Protein AF-A0A0A2XTA4-F1 (afdb_monomer)

Secondary structure (DSSP, 8-state):
-PPPP--HHHHHTTSPPB----HHHHHHHSSEETTEE-TTT-TTSHHHHHHHHHHHHHTT----TTS--HHHHHHTTS-GGGGHHHHHH--HHHHHHHHHHHHHHHHHHHHHHHHTT-SEEEEEEE------SS----TTS---HHHHHHHHHHHHHHTT--EEEEE--SEEEEESSTTTT--SSS-EEEEEEEEGGGEEEEGGGBPPBTTBS-SS-TTEEEEE---TTSEEEEEGGGEEE-GGG---TT---HHHHHHHSSSB---------S---SS-----HHHHHHHHHHTTS--

Organism: NCBI:txid155517

Sequence (299 aa):
MTFKTTDQKEQFQNYPKFYITNNILFDCIGMGNPKFDGFNGNKESFGYALLTYFTSYALNIRRNPFCLDRVYSTYCHRELSEYREILEKLNSKEVDEIINEVIQLYEHTQKALENAELEYVYLRRQIRYQERKGINFNLTNKDSYAETLVMLRKACDELNIKEIQIEMDMLNSFTDEAGFYQDTNKPLCLELKIPAKDVFYCSQLIGERKEKSYPVESGEWVILNHAPNGIMTIPVASIKYNETDWNFDNMIDPKKFIEGYSPIVIRQPYRWPENHPTYGIKLPWKRRLGLYLLDREYE

Structure (mmCIF, N/CA/C/O backbone):
data_AF-A0A0A2XTA4-F1
#
_entry.id   AF-A0A0A2XTA4-F1
#
loop_
_atom_site.group_PDB
_atom_site.id
_atom_site.type_symbol
_atom_site.label_atom_id
_atom_site.label_alt_id
_atom_site.label_comp_id
_atom_site.label_asym_id
_atom_site.label_entity_id
_atom_site.label_seq_id
_atom_site.pdbx_PDB_ins_code
_atom_site.Cartn_x
_atom_site.Cartn_y
_atom_site.Cartn_z
_atom_site.occupancy
_atom_site.B_iso_or_equiv
_atom_site.auth_seq_id
_atom_site.auth_comp_id
_atom_site.auth_asym_id
_atom_site.auth_atom_id
_atom_site.pdbx_PDB_model_num
ATOM 1 N N . MET A 1 1 ? 1.975 10.363 -23.289 1.00 48.00 1 MET A N 1
ATOM 2 C CA . MET A 1 1 ? 1.061 10.881 -22.248 1.00 48.00 1 MET A CA 1
ATOM 3 C C . MET A 1 1 ? 1.827 10.947 -20.942 1.00 48.00 1 MET A C 1
ATOM 5 O O . MET A 1 1 ? 2.528 9.993 -20.631 1.00 48.00 1 MET A O 1
ATOM 9 N N . THR A 1 2 ? 1.735 12.064 -20.226 1.00 76.12 2 THR A N 1
ATOM 10 C CA . THR A 1 2 ? 2.326 12.233 -18.891 1.00 76.12 2 THR A CA 1
ATOM 11 C C . THR A 1 2 ? 1.490 11.455 -17.875 1.00 76.12 2 THR A C 1
ATOM 13 O O . THR A 1 2 ? 0.264 11.551 -17.909 1.00 76.12 2 THR A O 1
ATOM 16 N N . PHE A 1 3 ? 2.123 10.668 -17.003 1.00 86.31 3 PHE A N 1
ATOM 17 C CA . PHE A 1 3 ? 1.428 9.960 -15.924 1.00 86.31 3 PHE A CA 1
ATOM 18 C C . PHE A 1 3 ? 0.828 10.984 -14.949 1.00 86.31 3 PHE A C 1
ATOM 20 O O . PHE A 1 3 ? 1.565 11.778 -14.356 1.00 86.31 3 PHE A O 1
ATOM 27 N N . LYS A 1 4 ? -0.504 10.994 -14.821 1.00 91.56 4 LYS A N 1
ATOM 28 C CA . LYS A 1 4 ? -1.244 11.853 -13.887 1.00 91.56 4 LYS A CA 1
ATOM 29 C C . LYS A 1 4 ? -1.658 11.007 -12.687 1.00 91.56 4 LYS A C 1
ATOM 31 O O . LYS A 1 4 ? -2.308 9.983 -12.872 1.00 91.56 4 LYS A O 1
ATOM 36 N N . THR A 1 5 ? -1.256 11.423 -11.491 1.00 94.00 5 THR A N 1
ATOM 37 C CA . THR A 1 5 ? -1.641 10.759 -10.244 1.00 94.00 5 THR A CA 1
ATOM 38 C C . THR A 1 5 ? -3.099 11.043 -9.885 1.00 94.00 5 THR A C 1
ATOM 40 O O . THR A 1 5 ? -3.681 12.032 -10.336 1.00 94.00 5 THR A O 1
ATOM 43 N N . THR A 1 6 ? -3.694 10.165 -9.081 1.00 95.94 6 THR A N 1
ATOM 44 C CA . THR A 1 6 ? -5.007 10.397 -8.467 1.00 95.94 6 THR A CA 1
ATOM 45 C C . THR A 1 6 ? -4.829 11.292 -7.242 1.00 95.94 6 THR A C 1
ATOM 47 O O . THR A 1 6 ? -4.441 10.801 -6.187 1.00 95.94 6 THR A O 1
ATOM 50 N N . ASP A 1 7 ? -5.092 12.592 -7.391 1.00 95.00 7 ASP A N 1
ATOM 51 C CA . ASP A 1 7 ? -4.935 13.587 -6.320 1.00 95.00 7 ASP A CA 1
ATOM 52 C C . ASP A 1 7 ? -5.992 13.392 -5.222 1.00 95.00 7 ASP A C 1
ATOM 54 O O . ASP A 1 7 ? -7.175 13.670 -5.416 1.00 95.00 7 ASP A O 1
ATOM 58 N N . GLN A 1 8 ? -5.582 12.921 -4.047 1.00 94.88 8 GLN A N 1
ATOM 59 C CA . GLN A 1 8 ? -6.507 12.623 -2.957 1.00 94.88 8 GLN A CA 1
ATOM 60 C C . GLN A 1 8 ? -7.202 13.868 -2.399 1.00 94.88 8 GLN A C 1
ATOM 62 O O . GLN A 1 8 ? -8.327 13.760 -1.913 1.00 94.88 8 GLN A O 1
ATOM 67 N N . LYS A 1 9 ? -6.572 15.049 -2.464 1.00 93.62 9 LYS A N 1
ATOM 68 C CA . LYS A 1 9 ? -7.178 16.302 -1.994 1.00 93.62 9 LYS A CA 1
ATOM 69 C C . LYS A 1 9 ? -8.288 16.716 -2.951 1.00 93.62 9 LYS A C 1
ATOM 71 O O . LYS A 1 9 ? -9.388 17.014 -2.496 1.00 93.62 9 LYS A O 1
ATOM 76 N N . GLU A 1 10 ? -8.034 16.656 -4.258 1.00 95.00 10 GLU A N 1
ATOM 77 C CA . GLU A 1 10 ? -9.049 16.912 -5.286 1.00 95.00 10 GLU A CA 1
ATOM 78 C C . GLU A 1 10 ? -10.249 15.966 -5.124 1.00 95.00 10 GLU A C 1
ATOM 80 O O . GLU A 1 10 ? -11.392 16.424 -5.109 1.00 95.00 10 GLU A O 1
ATOM 85 N N . GLN A 1 11 ? -9.990 14.667 -4.935 1.00 95.69 11 GLN A N 1
ATOM 86 C CA . GLN A 1 11 ? -11.044 13.652 -4.856 1.00 95.69 11 GLN A CA 1
ATOM 87 C C . GLN A 1 11 ? -11.828 13.682 -3.533 1.00 95.69 11 GLN A C 1
ATOM 89 O O . GLN A 1 11 ? -13.042 13.488 -3.536 1.00 95.69 11 GLN A O 1
ATOM 94 N N . PHE A 1 12 ? -11.166 13.919 -2.392 1.00 96.69 12 PHE A N 1
ATOM 95 C CA . PHE A 1 12 ? -11.752 13.637 -1.073 1.00 96.69 12 PHE A CA 1
ATOM 96 C C . PHE A 1 12 ? -11.736 14.806 -0.081 1.00 96.69 12 PHE A C 1
ATOM 98 O O . PHE A 1 12 ? -12.075 14.604 1.084 1.00 96.69 12 PHE A O 1
ATOM 105 N N . GLN A 1 13 ? -11.396 16.036 -0.490 1.00 92.50 13 GLN A N 1
ATOM 106 C CA . GLN A 1 13 ? -11.384 17.199 0.421 1.00 92.50 13 GLN A CA 1
ATOM 107 C C . GLN A 1 13 ? -12.681 17.385 1.228 1.00 92.50 13 GLN A C 1
ATOM 109 O O . GLN A 1 13 ? -12.624 17.786 2.388 1.00 92.50 13 GLN A O 1
ATOM 114 N N . ASN A 1 14 ? -13.832 17.064 0.628 1.00 92.88 14 ASN A N 1
ATOM 115 C CA . ASN A 1 14 ? -15.158 17.232 1.231 1.00 92.88 14 ASN A CA 1
ATOM 116 C C . ASN A 1 14 ? -15.785 15.904 1.679 1.00 92.88 14 ASN A C 1
ATOM 118 O O . ASN A 1 14 ? -16.930 15.894 2.131 1.00 92.88 14 ASN A O 1
ATOM 122 N N . TYR A 1 15 ? -15.074 14.784 1.528 1.00 96.88 15 TYR A N 1
ATOM 123 C CA . TYR A 1 15 ? -15.589 13.490 1.948 1.00 96.88 15 TYR A CA 1
ATOM 124 C C . TYR A 1 15 ? -15.485 13.359 3.478 1.00 96.88 15 TYR A C 1
ATOM 126 O O . TYR A 1 15 ? -14.481 13.791 4.056 1.00 96.88 15 TYR A O 1
ATOM 134 N N . PRO A 1 16 ? -16.496 12.794 4.168 1.00 96.69 16 PRO A N 1
ATOM 135 C CA . PRO A 1 16 ? -16.419 12.570 5.607 1.00 96.69 16 PRO A CA 1
ATOM 136 C C . PRO A 1 16 ? -15.184 11.746 5.964 1.00 96.69 16 PRO A C 1
ATOM 138 O O . PRO A 1 16 ? -14.906 10.752 5.308 1.00 96.69 16 PRO A O 1
ATOM 141 N N . LYS A 1 17 ? -14.462 12.131 7.016 1.00 96.06 17 LYS A N 1
ATOM 142 C CA . LYS A 1 17 ? -13.283 11.386 7.468 1.00 96.06 17 LYS A CA 1
ATOM 143 C C . LYS A 1 17 ? -13.672 10.219 8.374 1.00 96.06 17 LYS A C 1
ATOM 145 O O . LYS A 1 17 ? -14.604 10.331 9.173 1.00 96.06 17 LYS A O 1
ATOM 150 N N . PHE A 1 18 ? -12.908 9.136 8.312 1.00 96.44 18 PHE A N 1
ATOM 151 C CA . PHE A 1 18 ? -12.964 8.043 9.272 1.00 96.44 18 PHE A CA 1
ATOM 152 C C . PHE A 1 18 ? -12.131 8.375 10.510 1.00 96.44 18 PHE A C 1
ATOM 154 O O . PHE A 1 18 ? -10.930 8.634 10.418 1.00 96.44 18 PHE A O 1
ATOM 161 N N . TYR A 1 19 ? -12.753 8.345 11.684 1.00 94.62 19 TYR A N 1
ATOM 162 C CA . TYR A 1 19 ? -12.072 8.579 12.953 1.00 94.62 19 TYR A CA 1
ATOM 163 C C . TYR A 1 19 ? -11.850 7.245 13.643 1.00 94.62 19 TYR A C 1
ATOM 165 O O . TYR A 1 19 ? -12.771 6.698 14.239 1.00 94.62 19 TYR A O 1
ATOM 173 N N . ILE A 1 20 ? -10.618 6.744 13.585 1.00 94.06 20 ILE A N 1
ATOM 174 C CA . ILE A 1 20 ? -10.216 5.570 14.360 1.00 94.06 20 ILE A CA 1
ATOM 175 C C . ILE A 1 20 ? -10.438 5.908 15.835 1.00 94.06 20 ILE A C 1
ATOM 177 O O . ILE A 1 20 ? -10.001 6.965 16.298 1.00 94.06 20 ILE A O 1
ATOM 181 N N . THR A 1 21 ? -11.038 5.006 16.598 1.00 93.94 21 THR A N 1
ATOM 182 C CA . THR A 1 21 ? -11.415 5.151 18.011 1.00 93.94 21 THR A CA 1
ATOM 183 C C . THR A 1 21 ? -10.610 4.228 18.924 1.00 93.94 21 THR A C 1
ATOM 185 O O . THR A 1 21 ? -10.254 4.644 20.029 1.00 93.94 21 THR A O 1
ATOM 188 N N . ASN A 1 22 ? -10.187 3.051 18.448 1.00 94.12 22 ASN A N 1
ATOM 189 C CA . ASN A 1 22 ? -9.310 2.172 19.212 1.00 94.12 22 ASN A CA 1
ATOM 190 C C . ASN A 1 22 ? -7.886 2.748 19.308 1.00 94.12 22 ASN A C 1
ATOM 192 O O . ASN A 1 22 ? -7.292 3.185 18.319 1.00 94.12 22 ASN A O 1
ATOM 196 N N . ASN A 1 23 ? -7.323 2.796 20.516 1.00 91.94 23 ASN A N 1
ATOM 197 C CA . ASN A 1 23 ? -6.007 3.400 20.747 1.00 91.94 23 ASN A CA 1
ATOM 198 C C . ASN A 1 23 ? -4.860 2.567 20.169 1.00 91.94 23 ASN A C 1
ATOM 200 O O . ASN A 1 23 ? -3.928 3.134 19.605 1.00 91.94 23 ASN A O 1
ATOM 204 N N . ILE A 1 24 ? -4.942 1.239 20.274 1.00 93.31 24 ILE A N 1
ATOM 205 C CA . ILE A 1 24 ? -3.909 0.340 19.755 1.00 93.31 24 ILE A CA 1
ATOM 206 C C . ILE A 1 24 ? -3.880 0.430 18.231 1.00 93.31 24 ILE A C 1
ATOM 208 O O . ILE A 1 24 ? -2.804 0.603 17.663 1.00 93.31 24 ILE A O 1
ATOM 212 N N . LEU A 1 25 ? -5.042 0.386 17.569 1.00 94.81 25 LEU A N 1
ATOM 213 C CA . LEU A 1 25 ? -5.114 0.505 16.111 1.00 94.81 25 LEU A CA 1
ATOM 214 C C . LEU A 1 25 ? -4.563 1.846 15.612 1.00 94.81 25 LEU A C 1
ATOM 216 O O . LEU A 1 25 ? -3.782 1.873 14.663 1.00 94.81 25 LEU A O 1
ATOM 220 N N . PHE A 1 26 ? -4.925 2.950 16.271 1.00 92.81 26 PHE A N 1
ATOM 221 C CA . PHE A 1 26 ? -4.418 4.277 15.917 1.00 92.81 26 PHE A CA 1
ATOM 222 C C . PHE A 1 26 ? -2.890 4.343 15.992 1.00 92.81 26 PHE A C 1
ATOM 224 O O . PHE A 1 26 ? -2.246 4.859 15.079 1.00 92.81 26 PHE A O 1
ATOM 231 N N . ASP A 1 27 ? -2.305 3.782 17.051 1.00 91.06 27 ASP A N 1
ATOM 232 C CA . ASP A 1 27 ? -0.854 3.726 17.209 1.00 91.06 27 ASP A CA 1
ATOM 233 C C . ASP A 1 27 ? -0.202 2.777 16.189 1.00 91.06 27 ASP A C 1
ATOM 235 O O . ASP A 1 27 ? 0.886 3.062 15.702 1.00 91.06 27 ASP A O 1
ATOM 239 N N . CYS A 1 28 ? -0.863 1.682 15.806 1.00 93.12 28 CYS A N 1
ATOM 240 C CA . CYS A 1 28 ? -0.366 0.777 14.767 1.00 93.12 28 CYS A CA 1
ATOM 241 C C . CYS A 1 28 ? -0.324 1.436 13.379 1.00 93.12 28 CYS A C 1
ATOM 243 O O . CYS A 1 28 ? 0.605 1.171 12.618 1.00 93.12 28 CYS A O 1
ATOM 245 N N . ILE A 1 29 ? -1.305 2.283 13.052 1.00 92.12 29 ILE A N 1
ATOM 246 C CA . ILE A 1 29 ? -1.378 3.010 11.776 1.00 92.12 29 ILE A CA 1
ATOM 247 C C . ILE A 1 29 ? -0.375 4.166 11.738 1.00 92.12 29 ILE A C 1
ATOM 249 O O . ILE A 1 29 ? 0.368 4.294 10.769 1.00 92.12 29 ILE A O 1
ATOM 253 N N . GLY A 1 30 ? -0.331 4.989 12.786 1.00 86.75 30 GLY A N 1
ATOM 254 C CA . GLY A 1 30 ? 0.469 6.210 12.766 1.00 86.75 30 GLY A CA 1
ATOM 255 C C . GLY A 1 30 ? 1.933 6.046 13.128 1.00 86.75 30 GLY A C 1
ATOM 256 O O . GLY A 1 30 ? 2.552 5.005 12.919 1.00 86.75 30 GLY A O 1
ATOM 257 N N . MET A 1 31 ? 2.518 7.118 13.665 1.00 81.88 31 MET A N 1
ATOM 258 C CA . MET A 1 31 ? 3.911 7.106 14.127 1.00 81.88 31 MET A CA 1
ATOM 259 C C . MET A 1 31 ? 4.131 6.131 15.289 1.00 81.88 31 MET A C 1
ATOM 261 O O . MET A 1 31 ? 5.260 5.717 15.533 1.00 81.88 31 MET A O 1
ATOM 265 N N . GLY A 1 32 ? 3.061 5.741 15.984 1.00 78.88 32 GLY A N 1
ATOM 266 C CA . GLY A 1 32 ? 3.112 4.919 17.183 1.00 78.88 32 GLY A CA 1
ATOM 267 C C . GLY A 1 32 ? 2.882 5.711 18.462 1.00 78.88 32 GLY A C 1
ATOM 268 O O . GLY A 1 32 ? 2.274 6.791 18.498 1.00 78.88 32 GLY A O 1
ATOM 269 N N . ASN A 1 33 ? 3.378 5.143 19.548 1.00 78.56 33 ASN A N 1
ATOM 270 C CA . ASN A 1 33 ? 3.446 5.774 20.855 1.00 78.56 33 ASN A CA 1
ATOM 271 C C . ASN A 1 33 ? 4.863 5.589 21.427 1.00 78.56 33 ASN A C 1
ATOM 273 O O . ASN A 1 33 ? 5.666 4.860 20.854 1.00 78.56 33 ASN A O 1
ATOM 277 N N . PRO A 1 34 ? 5.206 6.207 22.568 1.00 77.75 34 PRO A N 1
ATOM 278 C CA . PRO A 1 34 ? 6.557 6.097 23.124 1.00 77.75 34 PRO A CA 1
ATOM 279 C C . PRO A 1 34 ? 7.045 4.666 23.423 1.00 77.75 34 PRO A C 1
ATOM 281 O O . PRO A 1 34 ? 8.232 4.485 23.669 1.00 77.75 34 PRO A O 1
ATOM 284 N N . LYS A 1 35 ? 6.152 3.665 23.453 1.00 74.06 35 LYS A N 1
ATOM 285 C CA . LYS A 1 35 ? 6.479 2.254 23.712 1.00 74.06 35 LYS A CA 1
ATOM 286 C C . LYS A 1 35 ? 6.690 1.442 22.433 1.00 74.06 35 LYS A C 1
ATOM 288 O O . LYS A 1 35 ? 7.327 0.397 22.503 1.00 74.06 35 LYS A O 1
ATOM 293 N N . PHE A 1 36 ? 6.154 1.873 21.289 1.00 77.69 36 PHE A N 1
ATOM 294 C CA . PHE A 1 36 ? 6.391 1.218 20.002 1.00 77.69 36 PHE A CA 1
ATOM 295 C C . PHE A 1 36 ? 6.082 2.128 18.809 1.00 77.69 36 PHE A C 1
ATOM 297 O O . PHE A 1 36 ? 5.135 2.914 18.844 1.00 77.69 36 PHE A O 1
ATOM 304 N N . ASP A 1 37 ? 6.829 1.944 17.720 1.00 83.81 37 ASP A N 1
ATOM 305 C CA . ASP A 1 37 ? 6.563 2.616 16.446 1.00 83.81 37 ASP A CA 1
ATOM 306 C C . ASP A 1 37 ? 5.392 1.954 15.704 1.00 83.81 37 ASP A C 1
ATOM 308 O O . ASP A 1 37 ? 5.252 0.728 15.712 1.00 83.81 37 ASP A O 1
ATOM 312 N N . GLY A 1 38 ? 4.581 2.750 15.014 1.00 85.38 38 GLY A N 1
ATOM 313 C CA . GLY A 1 38 ? 3.564 2.256 14.083 1.00 85.38 38 GLY A CA 1
ATOM 314 C C . GLY A 1 38 ? 4.099 2.071 12.661 1.00 85.38 38 GLY A C 1
ATOM 315 O O . GLY A 1 38 ? 5.311 2.125 12.419 1.00 85.38 38 GLY A O 1
ATOM 316 N N . PHE A 1 39 ? 3.193 1.842 11.710 1.00 87.38 39 PHE A N 1
ATOM 317 C CA . PHE A 1 39 ? 3.503 1.647 10.291 1.00 87.38 39 PHE A CA 1
ATOM 318 C C . PHE A 1 39 ? 4.221 2.855 9.674 1.00 87.38 39 PHE A C 1
ATOM 320 O O . PHE A 1 39 ? 5.199 2.668 8.944 1.00 87.38 39 PHE A O 1
ATOM 327 N N . ASN A 1 40 ? 3.797 4.073 10.023 1.00 80.25 40 ASN A N 1
ATOM 328 C CA . ASN A 1 40 ? 4.399 5.307 9.512 1.00 80.25 40 ASN A CA 1
ATOM 329 C C . ASN A 1 40 ? 5.745 5.638 10.168 1.00 80.25 40 ASN A C 1
ATOM 331 O O . ASN A 1 40 ? 6.558 6.343 9.578 1.00 80.25 40 ASN A O 1
ATOM 335 N N . GLY A 1 41 ? 6.007 5.116 11.370 1.00 74.38 41 GLY A N 1
ATOM 336 C CA . GLY A 1 41 ? 7.281 5.319 12.060 1.00 74.38 41 GLY A CA 1
ATOM 337 C C . GLY A 1 41 ? 8.383 4.392 11.546 1.00 74.38 41 GLY A C 1
ATOM 338 O O . GLY A 1 41 ? 9.467 4.840 11.170 1.00 74.38 41 GLY A O 1
ATOM 339 N N . ASN A 1 42 ? 8.121 3.081 11.532 1.00 74.62 42 ASN A N 1
ATOM 340 C CA . ASN A 1 42 ? 9.124 2.077 11.186 1.00 74.62 42 ASN A CA 1
ATOM 341 C C . ASN A 1 42 ? 8.475 0.793 10.641 1.00 74.62 42 ASN A C 1
ATOM 343 O O . ASN A 1 42 ? 7.702 0.131 11.326 1.00 74.62 42 ASN A O 1
ATOM 347 N N . LYS A 1 43 ? 8.857 0.370 9.430 1.00 73.19 43 LYS A N 1
ATOM 348 C CA . LYS A 1 43 ? 8.332 -0.847 8.771 1.00 73.19 43 LYS A CA 1
ATOM 349 C C . LYS A 1 43 ? 8.901 -2.167 9.307 1.00 73.19 43 LYS A C 1
ATOM 351 O O . LYS A 1 43 ? 8.675 -3.223 8.721 1.00 73.19 43 LYS A O 1
ATOM 356 N N . GLU A 1 44 ? 9.640 -2.118 10.406 1.00 76.25 44 GLU A N 1
ATOM 357 C CA . GLU A 1 44 ? 10.130 -3.277 11.161 1.00 76.25 44 GLU A CA 1
ATOM 358 C C . GLU A 1 44 ? 9.661 -3.226 12.626 1.00 76.25 44 GLU A C 1
ATOM 360 O O . GLU A 1 44 ? 10.279 -3.816 13.517 1.00 76.25 44 GLU A O 1
ATOM 365 N N . SER A 1 45 ? 8.590 -2.474 12.889 1.00 81.50 45 SER A N 1
ATOM 366 C CA . SER A 1 45 ? 8.054 -2.235 14.224 1.00 81.50 45 SER A CA 1
ATOM 367 C C . SER A 1 45 ? 7.034 -3.275 14.678 1.00 81.50 45 SER A C 1
ATOM 369 O O . SER A 1 45 ? 6.402 -3.973 13.880 1.00 81.50 45 SER A O 1
ATOM 371 N N . PHE A 1 46 ? 6.825 -3.322 15.996 1.00 85.44 46 PHE A N 1
ATOM 372 C CA . PHE A 1 46 ? 5.746 -4.100 16.597 1.00 85.44 46 PHE A CA 1
ATOM 373 C C . PHE A 1 46 ? 4.364 -3.630 16.133 1.00 85.44 46 PHE A C 1
ATOM 375 O O . PHE A 1 46 ? 3.506 -4.457 15.830 1.00 85.44 46 PHE A O 1
ATOM 382 N N . GLY A 1 47 ? 4.157 -2.312 16.023 1.00 90.38 47 GLY A N 1
ATOM 383 C CA . GLY A 1 47 ? 2.888 -1.745 15.572 1.00 90.38 47 GLY A CA 1
ATOM 384 C C . GLY A 1 47 ? 2.545 -2.174 14.153 1.00 90.38 47 GLY A C 1
ATOM 385 O O . GLY A 1 47 ? 1.403 -2.527 13.873 1.00 90.38 47 GLY A O 1
ATOM 386 N N . TYR A 1 48 ? 3.543 -2.256 13.272 1.00 90.19 48 TYR A N 1
ATOM 387 C CA . TYR A 1 48 ? 3.331 -2.777 11.928 1.00 90.19 48 TYR A CA 1
ATOM 388 C C . TYR A 1 48 ? 3.022 -4.286 11.912 1.00 90.19 48 TYR A C 1
ATOM 390 O O . TYR A 1 48 ? 2.137 -4.728 11.173 1.00 90.19 48 TYR A O 1
ATOM 398 N N . ALA A 1 49 ? 3.688 -5.088 12.750 1.00 89.44 49 ALA A N 1
ATOM 399 C CA . ALA A 1 49 ? 3.385 -6.519 12.890 1.00 89.44 49 ALA A CA 1
ATOM 400 C C . ALA A 1 49 ? 1.948 -6.769 13.390 1.00 89.44 49 ALA A C 1
ATOM 402 O O . ALA A 1 49 ? 1.279 -7.704 12.942 1.00 89.44 49 ALA A O 1
ATOM 403 N N . LEU A 1 50 ? 1.459 -5.918 14.297 1.00 93.00 50 LEU A N 1
ATOM 404 C CA . LEU A 1 50 ? 0.071 -5.936 14.751 1.00 93.00 50 LEU A CA 1
ATOM 405 C C . LEU A 1 50 ? -0.893 -5.468 13.656 1.00 93.00 50 LEU A C 1
ATOM 407 O O . LEU A 1 50 ? -1.899 -6.131 13.420 1.00 93.00 50 LEU A O 1
ATOM 411 N N . LEU A 1 51 ? -0.582 -4.384 12.939 1.00 95.25 51 LEU A N 1
ATOM 412 C CA . LEU A 1 51 ? -1.434 -3.888 11.854 1.00 95.25 51 LEU A CA 1
ATOM 413 C C . LEU A 1 51 ? -1.627 -4.940 10.756 1.00 95.25 51 LEU A C 1
ATOM 415 O O . LEU A 1 51 ? -2.750 -5.177 10.314 1.00 95.25 51 LEU A O 1
ATOM 419 N N . THR A 1 52 ? -0.543 -5.597 10.341 1.00 93.62 52 THR A N 1
ATOM 420 C CA . THR A 1 52 ? -0.584 -6.703 9.369 1.00 93.62 52 THR A CA 1
ATOM 421 C C . THR A 1 52 ? -1.391 -7.888 9.891 1.00 93.62 52 THR A C 1
ATOM 423 O O . THR A 1 52 ? -2.188 -8.450 9.142 1.00 93.62 52 THR A O 1
ATOM 426 N N . TYR A 1 53 ? -1.269 -8.221 11.181 1.00 94.12 53 TYR A N 1
ATOM 427 C CA . TYR A 1 53 ? -2.093 -9.247 11.821 1.00 94.12 53 TYR A CA 1
ATOM 428 C C . TYR A 1 53 ? -3.584 -8.880 11.771 1.00 94.12 53 TYR A C 1
ATOM 430 O O . TYR A 1 53 ? -4.378 -9.644 11.228 1.00 94.12 53 TYR A O 1
ATOM 438 N N . PHE A 1 54 ? -3.978 -7.700 12.257 1.00 97.25 54 PHE A N 1
ATOM 439 C CA . PHE A 1 54 ? -5.386 -7.291 12.271 1.00 97.25 54 PHE A CA 1
ATOM 440 C C . PHE A 1 54 ? -5.970 -7.195 10.860 1.00 97.25 54 PHE A C 1
ATOM 442 O O . PHE A 1 54 ? -7.077 -7.671 10.624 1.00 97.25 54 PHE A O 1
ATOM 449 N N . THR A 1 55 ? -5.204 -6.663 9.903 1.00 97.31 55 THR A N 1
ATOM 450 C CA . THR A 1 55 ? -5.636 -6.544 8.501 1.00 97.31 55 THR A CA 1
ATOM 451 C C . THR A 1 55 ? -5.806 -7.909 7.835 1.00 97.31 55 THR A C 1
ATOM 453 O O . THR A 1 55 ? -6.794 -8.134 7.138 1.00 97.31 55 THR A O 1
ATOM 456 N N . SER A 1 56 ? -4.890 -8.848 8.094 1.00 95.38 56 SER A N 1
ATOM 457 C CA . SER A 1 56 ? -4.982 -10.238 7.627 1.00 95.38 56 SER A CA 1
ATOM 458 C C . SER A 1 56 ? -6.289 -10.900 8.064 1.00 95.38 56 SER A C 1
ATOM 460 O O . SER A 1 56 ? -6.974 -11.517 7.245 1.00 95.38 56 SER A O 1
ATOM 462 N N . TYR A 1 57 ? -6.670 -10.726 9.334 1.00 96.12 57 TYR A N 1
ATOM 463 C CA . TYR A 1 57 ? -7.923 -11.262 9.865 1.00 96.12 57 TYR A CA 1
ATOM 464 C C . TYR A 1 57 ? -9.149 -10.534 9.311 1.00 96.12 57 TYR A C 1
ATOM 466 O O . TYR A 1 57 ? -10.067 -11.190 8.823 1.00 96.12 57 TYR A O 1
ATOM 474 N N . ALA A 1 58 ? -9.147 -9.201 9.341 1.00 97.94 58 ALA A N 1
ATOM 475 C CA . ALA A 1 58 ? -10.263 -8.368 8.899 1.00 97.94 58 ALA A CA 1
ATOM 476 C C . ALA A 1 58 ? -10.626 -8.588 7.426 1.00 97.94 58 ALA A C 1
ATOM 478 O O . ALA A 1 58 ? -11.799 -8.704 7.082 1.00 97.94 58 ALA A O 1
ATOM 479 N N . LEU A 1 59 ? -9.618 -8.666 6.555 1.00 96.62 59 LEU A N 1
ATOM 480 C CA . LEU A 1 59 ? -9.800 -8.726 5.102 1.00 96.62 59 LEU A CA 1
ATOM 481 C C . LEU A 1 59 ? -9.548 -10.128 4.527 1.00 96.62 59 LEU A C 1
ATOM 483 O O . LEU A 1 59 ? -9.527 -10.312 3.311 1.00 96.62 59 LEU A O 1
ATOM 487 N N . ASN A 1 60 ? -9.343 -11.123 5.398 1.00 95.25 60 ASN A N 1
ATOM 488 C CA . ASN A 1 60 ? -9.046 -12.515 5.052 1.00 95.25 60 ASN A CA 1
ATOM 489 C C . ASN A 1 60 ? -7.868 -12.668 4.061 1.00 95.25 60 ASN A C 1
ATOM 491 O O . ASN A 1 60 ? -7.897 -13.503 3.152 1.00 95.25 60 ASN A O 1
ATOM 495 N N . ILE A 1 61 ? -6.812 -11.869 4.239 1.00 92.69 61 ILE A N 1
ATOM 496 C CA . ILE A 1 61 ? -5.599 -11.916 3.410 1.00 92.69 61 ILE A CA 1
ATOM 497 C C . ILE A 1 61 ? -4.589 -12.852 4.063 1.00 92.69 61 ILE A C 1
ATOM 499 O O . ILE A 1 61 ? -3.892 -12.483 5.003 1.00 92.69 61 ILE A O 1
ATOM 503 N N . ARG A 1 62 ? -4.473 -14.078 3.550 1.00 86.88 62 ARG A N 1
ATOM 504 C CA . ARG A 1 62 ? -3.605 -15.101 4.147 1.00 86.88 62 ARG A CA 1
ATOM 505 C C . ARG A 1 62 ? -2.326 -15.289 3.344 1.00 86.88 62 ARG A C 1
ATOM 507 O O . ARG A 1 62 ? -2.358 -15.760 2.208 1.00 86.88 62 ARG A O 1
ATOM 514 N N . ARG A 1 63 ? -1.190 -14.979 3.969 1.00 82.19 63 ARG A N 1
ATOM 515 C CA . ARG A 1 63 ? 0.124 -15.381 3.463 1.00 82.19 63 ARG A CA 1
ATOM 516 C C . ARG A 1 63 ? 0.328 -16.881 3.630 1.00 82.19 63 ARG A C 1
ATOM 518 O O . ARG A 1 63 ? -0.125 -17.483 4.605 1.00 82.19 63 ARG A O 1
ATOM 525 N N . ASN A 1 64 ? 1.054 -17.477 2.693 1.00 76.94 64 ASN A N 1
ATOM 526 C CA . ASN A 1 64 ? 1.616 -18.802 2.886 1.00 76.94 64 ASN A CA 1
ATOM 527 C C . ASN A 1 64 ? 2.580 -18.749 4.092 1.00 76.94 64 ASN A C 1
ATOM 529 O O . ASN A 1 64 ? 3.334 -17.779 4.198 1.00 76.94 64 ASN A O 1
ATOM 533 N N . PRO A 1 65 ? 2.606 -19.760 4.980 1.00 73.81 65 PRO A N 1
ATOM 534 C CA . PRO A 1 65 ? 3.547 -19.806 6.103 1.00 73.81 65 PRO A CA 1
ATOM 535 C C . PRO A 1 65 ? 5.023 -19.591 5.727 1.00 73.81 65 PRO A C 1
ATOM 537 O O . PRO A 1 65 ? 5.806 -19.147 6.560 1.00 73.81 65 PRO A O 1
ATOM 540 N N . PHE A 1 66 ? 5.404 -19.880 4.478 1.00 72.12 66 PHE A N 1
ATOM 541 C CA . PHE A 1 66 ? 6.766 -19.691 3.960 1.00 72.12 66 PHE A CA 1
ATOM 542 C C . PHE A 1 66 ? 6.986 -18.358 3.224 1.00 72.12 66 PHE A C 1
ATOM 544 O O . PHE A 1 66 ? 8.082 -18.099 2.737 1.00 72.12 66 PHE A O 1
ATOM 551 N N . CYS A 1 67 ? 5.951 -17.523 3.129 1.00 77.88 67 CYS A N 1
ATOM 552 C CA . CYS A 1 67 ? 5.954 -16.228 2.445 1.00 77.88 67 CYS A CA 1
ATOM 553 C C . CYS A 1 67 ? 5.339 -15.143 3.344 1.00 77.88 67 CYS A C 1
ATOM 555 O O . CYS A 1 67 ? 4.549 -14.316 2.887 1.00 77.88 67 CYS A O 1
ATOM 557 N N . LEU A 1 68 ? 5.631 -15.205 4.646 1.00 78.94 68 LEU A N 1
ATOM 558 C CA . LEU A 1 68 ? 5.180 -14.202 5.605 1.00 78.94 68 LEU A CA 1
ATOM 559 C C . LEU A 1 68 ? 5.814 -12.842 5.313 1.00 78.94 68 LEU A C 1
ATOM 561 O O . LEU A 1 68 ? 6.938 -12.752 4.822 1.00 78.94 68 LEU A O 1
ATOM 565 N N . ASP A 1 69 ? 5.092 -11.788 5.683 1.00 82.69 69 ASP A N 1
ATOM 566 C CA . ASP A 1 69 ? 5.594 -10.426 5.584 1.00 82.69 69 ASP A CA 1
ATOM 567 C C . ASP A 1 69 ? 6.874 -10.243 6.396 1.00 82.69 69 ASP A C 1
ATOM 569 O O . ASP A 1 69 ? 7.084 -10.821 7.469 1.00 82.69 69 ASP A O 1
ATOM 573 N N . ARG A 1 70 ? 7.735 -9.370 5.887 1.00 76.00 70 ARG A N 1
ATOM 574 C CA . ARG A 1 70 ? 9.131 -9.317 6.308 1.00 76.00 70 ARG A CA 1
ATOM 575 C C . ARG A 1 70 ? 9.271 -8.783 7.741 1.00 76.00 70 ARG A C 1
ATOM 577 O O . ARG A 1 70 ? 10.225 -9.136 8.432 1.00 76.00 70 ARG A O 1
ATOM 584 N N . VAL A 1 71 ? 8.274 -8.034 8.220 1.00 78.31 71 VAL A N 1
ATOM 585 C CA . VAL A 1 71 ? 8.167 -7.571 9.613 1.00 78.31 71 VAL A CA 1
ATOM 586 C C . VAL A 1 71 ? 8.214 -8.723 10.623 1.00 78.31 71 VAL A C 1
ATOM 588 O O . VAL A 1 71 ? 8.836 -8.587 11.674 1.00 78.31 71 VAL A O 1
ATOM 591 N N . TYR A 1 72 ? 7.647 -9.889 10.294 1.00 76.94 72 TYR A N 1
ATOM 592 C CA . TYR A 1 72 ? 7.655 -11.044 11.194 1.00 76.94 72 TYR A CA 1
ATOM 593 C C . TYR A 1 72 ? 9.047 -11.665 11.337 1.00 76.94 72 TYR A C 1
ATOM 595 O O . TYR A 1 72 ? 9.376 -12.170 12.407 1.00 76.94 72 TYR A O 1
ATOM 603 N N . SER A 1 73 ? 9.883 -11.576 10.298 1.00 68.00 73 SER A N 1
ATOM 604 C CA . SER A 1 73 ? 11.272 -12.054 10.341 1.00 68.00 73 SER A CA 1
ATOM 605 C C . SER A 1 73 ? 12.212 -11.121 11.112 1.00 68.00 73 SER A C 1
ATOM 607 O O . SER A 1 73 ? 13.190 -11.571 11.696 1.00 68.00 73 SER A O 1
ATOM 609 N N . THR A 1 74 ? 11.924 -9.817 11.135 1.00 64.25 74 THR A N 1
ATOM 610 C CA . THR A 1 74 ? 12.762 -8.818 11.816 1.00 64.25 74 THR A CA 1
ATOM 611 C C . THR A 1 74 ? 12.359 -8.634 13.275 1.00 64.25 74 THR A C 1
ATOM 613 O O . THR A 1 74 ? 13.209 -8.414 14.136 1.00 64.25 74 THR A O 1
ATOM 616 N N . TYR A 1 75 ? 11.062 -8.732 13.570 1.00 63.53 75 TYR A N 1
ATOM 617 C CA . TYR A 1 75 ? 10.525 -8.465 14.899 1.00 63.53 75 TYR A CA 1
ATOM 618 C C . TYR A 1 75 ? 10.699 -9.634 15.884 1.00 63.53 75 TYR A C 1
ATOM 620 O O . TYR A 1 75 ? 10.856 -9.396 17.080 1.00 63.53 75 TYR A O 1
ATOM 628 N N . CYS A 1 76 ? 10.750 -10.888 15.415 1.00 60.53 76 CYS A N 1
ATOM 629 C CA . CYS A 1 76 ? 10.825 -12.078 16.279 1.00 60.53 76 CYS A CA 1
ATOM 630 C C . CYS A 1 76 ? 12.074 -12.166 17.179 1.00 60.53 76 CYS A C 1
ATOM 632 O O . CYS A 1 76 ? 12.182 -13.083 17.990 1.00 60.53 76 CYS A O 1
ATOM 634 N N . HIS A 1 77 ? 13.022 -11.239 17.036 1.00 60.19 77 HIS A N 1
ATOM 635 C CA . HIS A 1 77 ? 14.262 -11.175 17.805 1.00 60.19 77 HIS A CA 1
ATOM 636 C C . HIS A 1 77 ? 14.267 -10.104 18.908 1.00 60.19 77 HIS A C 1
ATOM 638 O O . HIS A 1 77 ? 15.280 -9.957 19.588 1.00 60.19 77 HIS A O 1
ATOM 644 N N . ARG A 1 78 ? 13.175 -9.347 19.088 1.00 66.75 78 ARG A N 1
ATOM 645 C CA . ARG A 1 78 ? 13.063 -8.333 20.150 1.00 66.75 78 ARG A CA 1
ATOM 646 C C . ARG A 1 78 ? 12.571 -8.941 21.463 1.00 66.75 78 ARG A C 1
ATOM 648 O O . ARG A 1 78 ? 11.844 -9.935 21.461 1.00 66.75 78 ARG A O 1
ATOM 655 N N . GLU A 1 79 ? 12.950 -8.339 22.590 1.00 65.75 79 GLU A N 1
ATOM 656 C CA . GLU A 1 79 ? 12.483 -8.799 23.896 1.00 65.75 79 GLU A CA 1
ATOM 657 C C . GLU A 1 79 ? 10.983 -8.521 24.070 1.00 65.75 79 GLU A C 1
ATOM 659 O O . GLU A 1 79 ? 10.528 -7.380 24.072 1.00 65.75 79 GLU A O 1
ATOM 664 N N . LEU A 1 80 ? 10.195 -9.584 24.261 1.00 69.50 80 LEU A N 1
ATOM 665 C CA . LEU A 1 80 ? 8.741 -9.494 24.458 1.00 69.50 80 LEU A CA 1
ATOM 666 C C . LEU A 1 80 ? 8.344 -8.708 25.721 1.00 69.50 80 LEU A C 1
ATOM 668 O O . LEU A 1 80 ? 7.210 -8.239 25.823 1.00 69.50 80 LEU A O 1
ATOM 672 N N . SER A 1 81 ? 9.264 -8.569 26.679 1.00 73.56 81 SER A N 1
ATOM 673 C CA . SER A 1 81 ? 9.087 -7.807 27.919 1.00 73.56 81 SER A CA 1
ATOM 674 C C . SER A 1 81 ? 8.712 -6.344 27.655 1.00 73.56 81 SER A C 1
ATOM 676 O O . SER A 1 81 ? 7.889 -5.799 28.389 1.00 73.56 81 SER A O 1
ATOM 678 N N . GLU A 1 82 ? 9.234 -5.742 26.580 1.00 75.38 82 GLU A N 1
ATOM 679 C CA . GLU A 1 82 ? 8.969 -4.351 26.183 1.00 75.38 82 GLU A CA 1
ATOM 680 C C . GLU A 1 82 ? 7.501 -4.114 25.790 1.00 75.38 82 GLU A C 1
ATOM 682 O O . GLU A 1 82 ? 6.956 -3.032 26.009 1.00 75.38 82 GLU A O 1
ATOM 687 N N . TYR A 1 83 ? 6.832 -5.140 25.258 1.00 82.69 83 TYR A N 1
ATOM 688 C CA . TYR A 1 83 ? 5.482 -5.038 24.686 1.00 82.69 83 TYR A CA 1
ATOM 689 C C . TYR A 1 83 ? 4.412 -5.711 25.545 1.00 82.69 83 TYR A C 1
ATOM 691 O O . TYR A 1 83 ? 3.235 -5.734 25.177 1.00 82.69 83 TYR A O 1
ATOM 699 N N . ARG A 1 84 ? 4.807 -6.247 26.704 1.00 83.56 84 ARG A N 1
ATOM 700 C CA . ARG A 1 84 ? 3.953 -7.043 27.588 1.00 83.56 84 ARG A CA 1
ATOM 701 C C . ARG A 1 84 ? 2.636 -6.347 27.924 1.00 83.56 84 ARG A C 1
ATOM 703 O O . ARG A 1 84 ? 1.588 -6.966 27.817 1.00 83.56 84 ARG A O 1
ATOM 710 N N . GLU A 1 85 ? 2.677 -5.063 28.265 1.00 85.31 85 GLU A N 1
ATOM 711 C CA . GLU A 1 85 ? 1.470 -4.309 28.627 1.00 85.31 85 GLU A CA 1
ATOM 712 C C . GLU A 1 85 ? 0.465 -4.207 27.467 1.00 85.31 85 GLU A C 1
ATOM 714 O O . GLU A 1 85 ? -0.743 -4.205 27.686 1.00 85.31 85 GLU A O 1
ATOM 719 N N . ILE A 1 86 ? 0.948 -4.112 26.225 1.00 87.56 86 ILE A N 1
ATOM 720 C CA . ILE A 1 86 ? 0.079 -4.059 25.042 1.00 87.56 86 ILE A CA 1
ATOM 721 C C . ILE A 1 86 ? -0.504 -5.444 24.785 1.00 87.56 86 ILE A C 1
ATOM 723 O O . ILE A 1 86 ? -1.707 -5.574 24.586 1.00 87.56 86 ILE A O 1
ATOM 727 N N . LEU A 1 87 ? 0.332 -6.482 24.855 1.00 87.88 87 LEU A N 1
ATOM 728 C CA . LEU A 1 87 ? -0.099 -7.869 24.689 1.00 87.88 87 LEU A CA 1
ATOM 729 C C . LEU A 1 87 ? -1.142 -8.282 25.739 1.00 87.88 87 LEU A C 1
ATOM 731 O O . LEU A 1 87 ? -2.105 -8.959 25.398 1.00 87.88 87 LEU A O 1
ATOM 735 N N . GLU A 1 88 ? -1.005 -7.835 26.989 1.00 89.44 88 GLU A N 1
ATOM 736 C CA . GLU A 1 88 ? -1.981 -8.091 28.059 1.00 89.44 88 GLU A CA 1
ATOM 737 C C . GLU A 1 88 ? -3.333 -7.394 27.813 1.00 89.44 88 GLU A C 1
ATOM 739 O O . GLU A 1 88 ? -4.369 -7.892 28.257 1.00 89.44 88 GLU A O 1
ATOM 744 N N . LYS A 1 89 ? -3.353 -6.272 27.079 1.00 90.62 89 LYS A N 1
ATOM 745 C CA . LYS A 1 89 ? -4.596 -5.586 26.676 1.00 90.62 89 LYS A CA 1
ATOM 746 C C . LYS A 1 89 ? -5.293 -6.276 25.502 1.00 90.62 89 LYS A C 1
ATOM 748 O O . LYS A 1 89 ? -6.517 -6.221 25.431 1.00 90.62 89 LYS A O 1
ATOM 753 N N . LEU A 1 90 ? -4.547 -6.964 24.634 1.00 93.00 90 LEU A N 1
ATOM 754 C CA . LEU A 1 90 ? -5.052 -7.687 23.457 1.00 93.00 90 LEU A CA 1
ATOM 755 C C . LEU A 1 90 ? -5.739 -9.017 23.821 1.00 93.00 90 LEU A C 1
ATOM 757 O O . LEU A 1 90 ? -5.356 -10.094 23.367 1.00 93.00 90 LEU A O 1
ATOM 761 N N . ASN A 1 91 ? -6.782 -8.945 24.646 1.00 93.44 91 ASN A N 1
ATOM 762 C CA . ASN A 1 91 ? -7.701 -10.061 24.865 1.00 93.44 91 ASN A CA 1
ATOM 763 C C . ASN A 1 91 ? -8.651 -10.235 23.660 1.00 93.44 91 ASN A C 1
ATOM 765 O O . ASN A 1 91 ? -8.727 -9.368 22.794 1.00 93.44 91 ASN A O 1
ATOM 769 N N . SER A 1 92 ? -9.407 -11.337 23.611 1.00 94.81 92 SER A N 1
ATOM 770 C CA . SER A 1 92 ? -10.297 -11.647 22.478 1.00 94.81 92 SER A CA 1
ATOM 771 C C . SER A 1 92 ? -11.266 -10.516 22.133 1.00 94.81 92 SER A C 1
ATOM 773 O O . SER A 1 92 ? -11.417 -10.192 20.963 1.00 94.81 92 SER A O 1
ATOM 775 N N . LYS A 1 93 ? -11.863 -9.868 23.142 1.00 96.44 93 LYS A N 1
ATOM 776 C CA . LYS A 1 93 ? -12.800 -8.763 22.923 1.00 96.44 93 LYS A CA 1
ATOM 777 C C . LYS A 1 93 ? -12.102 -7.566 22.272 1.00 96.44 93 LYS A C 1
ATOM 779 O O . LYS A 1 93 ? -12.616 -7.022 21.306 1.00 96.44 93 LYS A O 1
ATOM 784 N N . GLU A 1 94 ? -10.934 -7.185 22.784 1.00 97.06 94 GLU A N 1
ATOM 785 C CA . GLU A 1 94 ? -10.146 -6.076 22.233 1.00 97.06 94 GLU A CA 1
ATOM 786 C C . GLU A 1 94 ? -9.716 -6.361 20.786 1.00 97.06 94 GLU A C 1
ATOM 788 O O . GLU A 1 94 ? -9.810 -5.499 19.915 1.00 97.06 94 GLU A O 1
ATOM 793 N N . VAL A 1 95 ? -9.277 -7.592 20.512 1.00 97.44 95 VAL A N 1
ATOM 794 C CA . VAL A 1 95 ? -8.886 -8.024 19.165 1.00 97.44 95 VAL A CA 1
ATOM 795 C C . VAL A 1 95 ? -10.074 -7.966 18.203 1.00 97.44 95 VAL A C 1
ATOM 797 O O . VAL A 1 95 ? -9.926 -7.441 17.101 1.00 97.44 95 VAL A O 1
ATOM 800 N N . ASP A 1 96 ? -11.249 -8.444 18.616 1.00 97.94 96 ASP A N 1
ATOM 801 C CA . ASP A 1 96 ? -12.464 -8.398 17.798 1.00 97.94 96 ASP A CA 1
ATOM 802 C C . ASP A 1 96 ? -12.916 -6.952 17.531 1.00 97.94 96 ASP A C 1
ATOM 804 O O . ASP A 1 96 ? -13.315 -6.622 16.413 1.00 97.94 96 ASP A O 1
ATOM 808 N N . GLU A 1 97 ? -12.823 -6.064 18.525 1.00 98.25 97 GLU A N 1
ATOM 809 C CA . GLU A 1 97 ? -13.113 -4.633 18.363 1.00 98.25 97 GLU A CA 1
ATOM 810 C C . GLU A 1 97 ? -12.170 -3.976 17.345 1.00 98.25 97 GLU A C 1
ATOM 812 O O . GLU A 1 97 ? -12.636 -3.276 16.444 1.00 98.25 97 GLU A O 1
ATOM 817 N N . ILE A 1 98 ? -10.865 -4.259 17.423 1.00 98.50 98 ILE A N 1
ATOM 818 C CA . ILE A 1 98 ? -9.876 -3.754 16.461 1.00 98.50 98 ILE A CA 1
ATOM 819 C C . ILE A 1 98 ? -10.150 -4.292 15.053 1.00 98.50 98 ILE A C 1
ATOM 821 O O . ILE A 1 98 ? -10.138 -3.524 14.092 1.00 98.50 98 ILE A O 1
ATOM 825 N N . ILE A 1 99 ? -10.410 -5.594 14.911 1.00 98.50 99 ILE A N 1
ATOM 826 C CA . ILE A 1 99 ? -10.711 -6.215 13.613 1.00 98.50 99 ILE A CA 1
ATOM 827 C C . ILE A 1 99 ? -11.950 -5.568 12.985 1.00 98.50 99 ILE A C 1
ATOM 829 O O . ILE A 1 99 ? -11.920 -5.205 11.810 1.00 98.50 99 ILE A O 1
ATOM 833 N N . ASN A 1 100 ? -13.016 -5.367 13.764 1.00 98.62 100 ASN A N 1
ATOM 834 C CA . ASN A 1 100 ? -14.231 -4.712 13.283 1.00 98.62 100 ASN A CA 1
ATOM 835 C C . ASN A 1 100 ? -13.969 -3.266 12.843 1.00 98.62 100 ASN A C 1
ATOM 837 O O . ASN A 1 100 ? -14.495 -2.833 11.818 1.00 98.62 100 ASN A O 1
ATOM 841 N N . GLU A 1 101 ? -13.139 -2.519 13.571 1.00 98.62 101 GLU A N 1
ATOM 842 C CA . GLU A 1 101 ? -12.769 -1.157 13.183 1.00 98.62 101 GLU A CA 1
ATOM 843 C C . GLU A 1 101 ? -11.914 -1.122 11.902 1.00 98.62 101 GLU A C 1
ATOM 845 O O . GLU A 1 101 ? -12.115 -0.250 11.058 1.00 98.62 101 GLU A O 1
ATOM 850 N N . VAL A 1 102 ? -11.023 -2.101 11.695 1.00 98.62 102 VAL A N 1
ATOM 851 C CA . VAL A 1 102 ? -10.271 -2.263 10.436 1.00 98.62 102 VAL A CA 1
ATOM 852 C C . VAL A 1 102 ? -11.203 -2.533 9.251 1.00 98.62 102 VAL A C 1
ATOM 854 O O . VAL A 1 102 ? -11.014 -1.944 8.184 1.00 98.62 102 VAL A O 1
ATOM 857 N N . ILE A 1 103 ? -12.222 -3.382 9.428 1.00 98.75 103 ILE A N 1
ATOM 858 C CA . ILE A 1 103 ? -13.247 -3.629 8.399 1.00 98.75 103 ILE A CA 1
ATOM 859 C C . ILE A 1 103 ? -13.962 -2.319 8.056 1.00 98.75 103 ILE A C 1
ATOM 861 O O . ILE A 1 103 ? -14.055 -1.959 6.885 1.00 98.75 103 ILE A O 1
ATOM 865 N N . GLN A 1 104 ? -14.409 -1.573 9.068 1.00 98.75 104 GLN A N 1
ATOM 866 C CA . GLN A 1 104 ? -15.113 -0.305 8.867 1.00 98.75 104 GLN A CA 1
ATOM 867 C C . GLN A 1 104 ? -14.244 0.749 8.171 1.00 98.75 104 GLN A C 1
ATOM 869 O O . GLN A 1 104 ? -14.751 1.475 7.315 1.00 98.75 104 GLN A O 1
ATOM 874 N N . LEU A 1 105 ? -12.950 0.821 8.499 1.00 98.62 105 LEU A N 1
ATOM 875 C CA . LEU A 1 105 ? -11.995 1.695 7.816 1.00 98.62 105 LEU A CA 1
ATOM 876 C C . LEU A 1 105 ? -11.895 1.337 6.329 1.00 98.62 105 LEU A C 1
ATOM 878 O O . LEU A 1 105 ? -12.053 2.214 5.480 1.00 98.62 105 LEU A O 1
ATOM 882 N N . TYR A 1 106 ? -11.691 0.055 6.009 1.00 98.75 106 TYR A N 1
ATOM 883 C CA . TYR A 1 106 ? -11.620 -0.400 4.622 1.00 98.75 106 TYR A CA 1
ATOM 884 C C . TYR A 1 106 ? -12.925 -0.112 3.869 1.00 98.75 106 TYR A C 1
ATOM 886 O O . TYR A 1 106 ? -12.897 0.503 2.807 1.00 98.75 106 TYR A O 1
ATOM 894 N N . GLU A 1 107 ? -14.083 -0.467 4.431 1.00 98.75 107 GLU A N 1
ATOM 895 C CA . GLU A 1 107 ? -15.391 -0.191 3.824 1.00 98.75 107 GLU A CA 1
ATOM 896 C C . GLU A 1 107 ? -15.633 1.305 3.599 1.00 98.75 107 GLU A C 1
ATOM 898 O O . GLU A 1 107 ? -16.199 1.702 2.579 1.00 98.75 107 GLU A O 1
ATOM 903 N N . HIS A 1 108 ? -15.215 2.147 4.544 1.00 98.75 108 HIS A N 1
ATOM 904 C CA . HIS A 1 108 ? -15.291 3.594 4.406 1.00 98.75 108 HIS A CA 1
ATOM 905 C C . HIS A 1 108 ? -14.453 4.083 3.220 1.00 98.75 108 HIS A C 1
ATOM 907 O O . HIS A 1 108 ? -14.940 4.881 2.416 1.00 98.75 108 HIS A O 1
ATOM 913 N N . THR A 1 109 ? -13.226 3.574 3.078 1.00 98.62 109 THR A N 1
ATOM 914 C CA . THR A 1 109 ? -12.353 3.876 1.940 1.00 98.62 109 THR A CA 1
ATOM 915 C C . THR A 1 109 ? -12.939 3.392 0.619 1.00 98.62 109 THR A C 1
ATOM 917 O O . THR A 1 109 ? -12.959 4.157 -0.344 1.00 98.62 109 THR A O 1
ATOM 920 N N . GLN A 1 110 ? -13.480 2.176 0.567 1.00 98.75 110 GLN A N 1
ATOM 921 C CA . GLN A 1 110 ? -14.093 1.645 -0.651 1.00 98.75 110 GLN A CA 1
ATOM 922 C C . GLN A 1 110 ? -15.310 2.474 -1.086 1.00 98.75 110 GLN A C 1
ATOM 924 O O . GLN A 1 110 ? -15.414 2.828 -2.258 1.00 98.75 110 GLN A O 1
ATOM 929 N N . LYS A 1 111 ? -16.165 2.899 -0.145 1.00 98.69 111 LYS A N 1
ATOM 930 C CA . LYS A 1 111 ? -17.282 3.819 -0.431 1.00 98.69 111 LYS A CA 1
ATOM 931 C C . LYS A 1 111 ? -16.805 5.181 -0.933 1.00 98.69 111 LYS A C 1
ATOM 933 O O . LYS A 1 111 ? -17.445 5.769 -1.798 1.00 98.69 111 LYS A O 1
ATOM 938 N N . ALA A 1 112 ? -15.699 5.703 -0.400 1.00 98.69 112 ALA A N 1
ATOM 939 C CA . ALA A 1 112 ? -15.131 6.966 -0.868 1.00 98.69 112 ALA A CA 1
ATOM 940 C C . ALA A 1 112 ? -14.662 6.865 -2.327 1.00 98.69 112 ALA A C 1
ATOM 942 O O . ALA A 1 112 ? -14.963 7.743 -3.132 1.00 98.69 112 ALA A O 1
ATOM 943 N N . LEU A 1 113 ? -13.966 5.777 -2.667 1.00 98.56 113 LEU A N 1
ATOM 944 C CA . LEU A 1 113 ? -13.480 5.504 -4.021 1.00 98.56 113 LEU A CA 1
ATOM 945 C C . LEU A 1 113 ? -14.634 5.291 -5.008 1.00 98.56 113 LEU A C 1
ATOM 947 O O . LEU A 1 113 ? -14.603 5.849 -6.101 1.00 98.56 113 LEU A O 1
ATOM 951 N N . GLU A 1 114 ? -15.667 4.550 -4.603 1.00 98.19 114 GLU A N 1
ATOM 952 C CA . GLU A 1 114 ? -16.883 4.341 -5.398 1.00 98.19 114 GLU A CA 1
ATOM 953 C C . GLU A 1 114 ? -17.620 5.661 -5.666 1.00 98.19 114 GLU A C 1
ATOM 955 O O . GLU A 1 114 ? -17.966 5.947 -6.809 1.00 98.19 114 GLU A O 1
ATOM 960 N N . ASN A 1 115 ? -17.790 6.510 -4.645 1.00 97.62 115 ASN A N 1
ATOM 961 C CA . ASN A 1 115 ? -18.425 7.826 -4.789 1.00 97.62 115 ASN A CA 1
ATOM 962 C C . ASN A 1 115 ? -17.637 8.785 -5.695 1.00 97.62 115 ASN A C 1
ATOM 964 O O . ASN A 1 115 ? -18.229 9.679 -6.296 1.00 97.62 115 ASN A O 1
ATOM 968 N N . ALA A 1 116 ? -16.317 8.614 -5.782 1.00 97.56 116 ALA A N 1
ATOM 969 C CA . ALA A 1 116 ? -15.456 9.341 -6.712 1.00 97.56 116 ALA A CA 1
ATOM 970 C C . ALA A 1 116 ? -15.388 8.686 -8.108 1.00 97.56 116 ALA A C 1
ATOM 972 O O . ALA A 1 116 ? -14.620 9.135 -8.956 1.00 97.56 116 ALA A O 1
ATOM 973 N N . GLU A 1 117 ? -16.162 7.619 -8.345 1.00 97.75 117 GLU A N 1
ATOM 974 C CA . GLU A 1 117 ? -16.194 6.847 -9.594 1.00 97.75 117 GLU A CA 1
ATOM 975 C C . GLU A 1 117 ? -14.810 6.292 -9.995 1.00 97.75 117 GLU A C 1
ATOM 977 O O . GLU A 1 117 ? -14.476 6.143 -11.174 1.00 97.75 117 GLU A O 1
ATOM 982 N N . LEU A 1 118 ? -13.975 5.969 -9.001 1.00 97.69 118 LEU A N 1
ATOM 983 C CA . LEU A 1 118 ? -12.615 5.478 -9.205 1.00 97.69 118 LEU A CA 1
ATOM 984 C C . LEU A 1 118 ? -12.580 3.948 -9.223 1.00 97.69 118 LEU A C 1
ATOM 986 O O . LEU A 1 118 ? -12.608 3.296 -8.184 1.00 97.69 118 LEU A O 1
ATOM 990 N N . GLU A 1 119 ? -12.410 3.362 -10.408 1.00 97.69 119 GLU A N 1
ATOM 991 C CA . GLU A 1 119 ? -12.081 1.932 -10.547 1.00 97.69 119 GLU A CA 1
ATOM 992 C C . GLU A 1 119 ? -10.587 1.663 -10.274 1.00 97.69 119 GLU A C 1
ATOM 994 O O . GLU A 1 119 ? -10.191 0.597 -9.793 1.00 97.69 119 GLU A O 1
ATOM 999 N N . TYR A 1 120 ? -9.741 2.654 -10.566 1.00 98.31 120 TYR A N 1
ATOM 1000 C CA . TYR A 1 120 ? -8.295 2.592 -10.400 1.00 98.31 120 TYR A CA 1
ATOM 1001 C C . TYR A 1 120 ? -7.751 3.899 -9.835 1.00 98.31 120 TYR A C 1
ATOM 1003 O O . TYR A 1 120 ? -8.220 4.983 -10.184 1.00 98.31 120 TYR A O 1
ATOM 1011 N N . VAL A 1 121 ? -6.683 3.788 -9.050 1.00 97.94 121 VAL A N 1
ATOM 1012 C CA . VAL A 1 121 ? -5.863 4.914 -8.607 1.00 97.94 121 VAL A CA 1
ATOM 1013 C C . VAL A 1 121 ? -4.493 4.867 -9.277 1.00 97.94 121 VAL A C 1
ATOM 1015 O O . VAL A 1 121 ? -3.918 3.801 -9.504 1.00 97.94 121 VAL A O 1
ATOM 1018 N N . TYR A 1 122 ? -3.969 6.036 -9.624 1.00 97.12 122 TYR A N 1
ATOM 1019 C CA . TYR A 1 122 ? -2.669 6.194 -10.265 1.00 97.12 122 TYR A CA 1
ATOM 1020 C C . TYR A 1 122 ? -1.710 6.774 -9.241 1.00 97.12 122 TYR A C 1
ATOM 1022 O O . TYR A 1 122 ? -1.834 7.936 -8.857 1.00 97.12 122 TYR A O 1
ATOM 1030 N N . LEU A 1 123 ? -0.774 5.956 -8.771 1.00 95.94 123 LEU A N 1
ATOM 1031 C CA . LEU A 1 123 ? 0.075 6.299 -7.637 1.00 95.94 123 LEU A CA 1
ATOM 1032 C C . LEU A 1 123 ? 1.550 6.141 -7.971 1.00 95.94 123 LEU A C 1
ATOM 1034 O O . LEU A 1 123 ? 1.946 5.405 -8.880 1.00 95.94 123 LEU A O 1
ATOM 1038 N N . ARG A 1 124 ? 2.371 6.846 -7.199 1.00 93.06 124 ARG A N 1
ATOM 1039 C CA . ARG A 1 124 ? 3.823 6.824 -7.292 1.00 93.06 124 ARG A CA 1
ATOM 1040 C 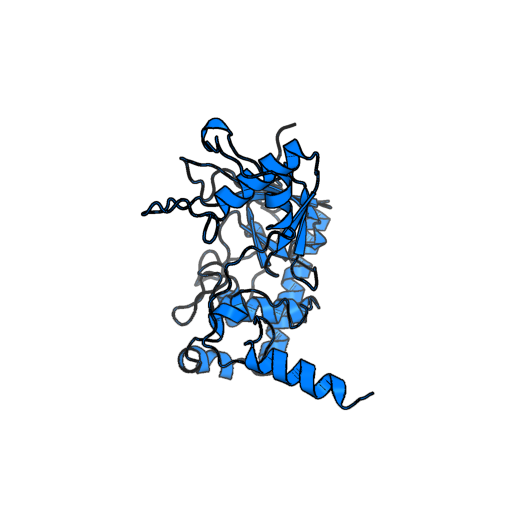C . ARG A 1 124 ? 4.438 6.241 -6.033 1.00 93.06 124 ARG A C 1
ATOM 1042 O O . ARG A 1 124 ? 3.910 6.382 -4.936 1.00 93.06 124 ARG A O 1
ATOM 1049 N N . ARG A 1 125 ? 5.603 5.619 -6.174 1.00 89.06 125 ARG A N 1
ATOM 1050 C CA . ARG A 1 125 ? 6.464 5.256 -5.045 1.00 89.06 125 ARG A CA 1
ATOM 1051 C C . ARG A 1 125 ? 7.886 5.664 -5.358 1.00 89.06 125 ARG A C 1
ATOM 1053 O O . ARG A 1 125 ? 8.513 5.070 -6.233 1.00 89.06 125 ARG A O 1
ATOM 1060 N N . GLN A 1 126 ? 8.380 6.675 -4.653 1.00 86.94 126 GLN A N 1
ATOM 1061 C CA . GLN A 1 126 ? 9.777 7.074 -4.763 1.00 86.94 126 GLN A CA 1
ATOM 1062 C C . GLN A 1 126 ? 10.663 6.001 -4.136 1.00 86.94 126 GLN A C 1
ATOM 1064 O O . GLN A 1 126 ? 10.384 5.487 -3.049 1.00 86.94 126 GLN A O 1
ATOM 1069 N N . ILE A 1 127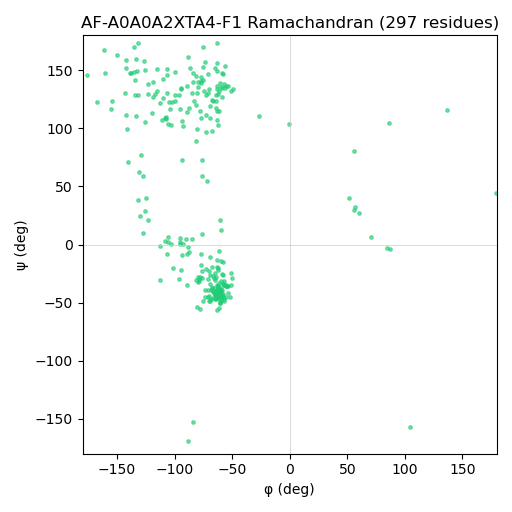 ? 11.721 5.633 -4.849 1.00 84.56 127 ILE A N 1
ATOM 1070 C CA . ILE A 1 127 ? 12.700 4.659 -4.393 1.00 84.56 127 ILE A CA 1
ATOM 1071 C C . ILE A 1 127 ? 13.968 5.415 -4.037 1.00 84.56 127 ILE A C 1
ATOM 1073 O O . ILE A 1 127 ? 14.677 5.924 -4.901 1.00 84.56 127 ILE A O 1
ATOM 1077 N N . ARG A 1 128 ? 14.261 5.471 -2.739 1.00 77.62 128 ARG A N 1
ATOM 1078 C CA . ARG A 1 128 ? 15.460 6.134 -2.241 1.00 77.62 128 ARG A CA 1
ATOM 1079 C C . ARG A 1 128 ? 16.709 5.374 -2.685 1.00 77.62 128 ARG A C 1
ATOM 1081 O O . ARG A 1 128 ? 16.872 4.196 -2.355 1.00 77.62 128 ARG A O 1
ATOM 1088 N N . TYR A 1 129 ? 17.607 6.067 -3.372 1.00 76.88 129 TYR A N 1
ATOM 1089 C CA . TYR A 1 129 ? 18.964 5.590 -3.575 1.00 76.88 129 TYR A CA 1
ATOM 1090 C C . TYR A 1 129 ? 19.767 5.771 -2.279 1.00 76.88 129 TYR A C 1
ATOM 1092 O O . TYR A 1 129 ? 19.587 6.722 -1.519 1.00 76.88 129 TYR A O 1
ATOM 1100 N N . GLN A 1 130 ? 20.625 4.802 -1.977 1.00 69.94 130 GLN A N 1
ATOM 1101 C CA . GLN A 1 130 ? 21.554 4.894 -0.858 1.00 69.94 130 GLN A CA 1
ATOM 1102 C C . GLN A 1 130 ? 22.949 4.640 -1.401 1.00 69.94 130 GLN A C 1
ATOM 1104 O O . GLN A 1 130 ? 23.301 3.503 -1.724 1.00 69.94 130 GLN A O 1
ATOM 1109 N N . GLU A 1 131 ? 23.730 5.714 -1.508 1.00 64.69 131 GLU A N 1
ATOM 1110 C CA . GLU A 1 131 ? 25.125 5.621 -1.910 1.00 64.69 131 GLU A CA 1
ATOM 1111 C C . GLU A 1 131 ? 25.905 4.782 -0.897 1.00 64.69 131 GLU A C 1
ATOM 1113 O O . GLU A 1 131 ? 25.818 4.979 0.320 1.00 64.69 131 GLU A O 1
ATOM 1118 N N . ARG A 1 132 ? 26.694 3.831 -1.392 1.00 62.09 132 ARG A N 1
ATOM 1119 C CA . ARG A 1 132 ? 27.561 3.047 -0.522 1.00 62.09 132 ARG A CA 1
ATOM 1120 C C . ARG A 1 132 ? 28.878 3.739 -0.269 1.00 62.09 132 ARG A C 1
ATOM 1122 O O . ARG A 1 132 ? 29.634 4.030 -1.187 1.00 62.09 132 ARG A O 1
ATOM 1129 N N . LYS A 1 133 ? 29.237 3.821 1.008 1.00 42.84 133 LYS A N 1
ATOM 1130 C CA . LYS A 1 133 ? 30.617 4.049 1.431 1.00 42.84 133 LYS A CA 1
ATOM 1131 C C . LYS A 1 133 ? 31.379 2.717 1.387 1.00 42.84 133 LYS A C 1
ATOM 1133 O O . LYS A 1 133 ? 31.383 1.984 2.370 1.00 42.84 133 LYS A O 1
ATOM 1138 N N . GLY A 1 134 ? 31.980 2.383 0.243 1.00 43.12 134 GLY A N 1
ATOM 1139 C CA . GLY A 1 134 ? 32.914 1.253 0.112 1.00 43.12 134 GLY A CA 1
ATOM 1140 C C . GLY A 1 134 ? 32.701 0.409 -1.145 1.00 43.12 134 GLY A C 1
ATOM 1141 O O . GLY A 1 134 ? 31.668 -0.240 -1.304 1.00 43.12 134 GLY A O 1
ATOM 1142 N N . ILE A 1 135 ? 33.703 0.414 -2.025 1.00 34.78 135 ILE A N 1
ATOM 1143 C CA . ILE A 1 135 ? 33.717 -0.276 -3.316 1.00 34.78 135 ILE A CA 1
ATOM 1144 C C . ILE A 1 135 ? 34.224 -1.706 -3.114 1.00 34.78 135 ILE A C 1
ATOM 1146 O O . ILE A 1 135 ? 35.372 -1.912 -2.739 1.00 34.78 135 ILE A O 1
ATOM 1150 N N . ASN A 1 136 ? 33.384 -2.695 -3.406 1.00 35.19 136 ASN A N 1
ATOM 1151 C CA . ASN A 1 136 ? 33.842 -4.005 -3.858 1.00 35.19 136 ASN A CA 1
ATOM 1152 C C . ASN A 1 136 ? 32.863 -4.481 -4.933 1.00 35.19 136 ASN A C 1
ATOM 1154 O O . ASN A 1 136 ? 31.779 -4.970 -4.621 1.00 35.19 136 ASN A O 1
ATOM 1158 N N . PHE A 1 137 ? 33.261 -4.300 -6.196 1.00 38.53 137 PHE A N 1
ATOM 1159 C CA . PHE A 1 137 ? 32.576 -4.750 -7.415 1.00 38.53 137 PHE A CA 1
ATOM 1160 C C . PHE A 1 137 ? 32.671 -6.279 -7.578 1.00 38.53 137 PHE A C 1
ATOM 1162 O O . PHE A 1 137 ? 33.124 -6.794 -8.593 1.00 38.53 137 PHE A O 1
ATOM 1169 N N . ASN A 1 138 ? 32.255 -7.027 -6.557 1.00 38.91 138 ASN A N 1
ATOM 1170 C CA . ASN A 1 138 ? 31.946 -8.442 -6.702 1.00 38.91 138 ASN A CA 1
ATOM 1171 C C . ASN A 1 138 ? 30.429 -8.581 -6.606 1.00 38.91 138 ASN A C 1
ATOM 1173 O O . ASN A 1 138 ? 29.848 -8.431 -5.532 1.00 38.91 138 ASN A O 1
ATOM 1177 N N . LEU A 1 139 ? 29.819 -8.888 -7.752 1.00 42.50 139 LEU A N 1
ATOM 1178 C CA . LEU A 1 139 ? 28.385 -9.050 -8.048 1.00 42.50 139 LEU A CA 1
ATOM 1179 C C . LEU A 1 139 ? 27.675 -10.160 -7.245 1.00 42.50 139 LEU A C 1
ATOM 1181 O O . LEU A 1 139 ? 26.649 -10.692 -7.653 1.00 42.50 139 LEU A O 1
ATOM 1185 N N . THR A 1 140 ? 28.236 -10.569 -6.112 1.00 40.03 140 THR A N 1
ATOM 1186 C CA . THR A 1 140 ? 27.762 -11.698 -5.310 1.00 40.03 140 THR A CA 1
ATOM 1187 C C . THR A 1 140 ? 27.207 -11.291 -3.960 1.00 40.03 140 THR A C 1
ATOM 1189 O O . THR A 1 140 ? 26.777 -12.166 -3.219 1.00 40.03 140 THR A O 1
ATOM 1192 N N . ASN A 1 141 ? 27.208 -10.007 -3.602 1.00 40.78 141 ASN A N 1
ATOM 1193 C CA . ASN A 1 141 ? 26.383 -9.523 -2.504 1.00 40.78 141 ASN A CA 1
ATOM 1194 C C . ASN A 1 141 ? 26.323 -8.003 -2.507 1.00 40.78 141 ASN A C 1
ATOM 1196 O O . ASN A 1 141 ? 27.333 -7.339 -2.276 1.00 40.78 141 ASN A O 1
ATOM 1200 N N . LYS A 1 142 ? 25.080 -7.519 -2.581 1.00 49.06 142 LYS A N 1
ATOM 1201 C CA . LYS A 1 142 ? 24.638 -6.141 -2.415 1.00 49.06 142 LYS A CA 1
ATOM 1202 C C . LYS A 1 142 ? 24.739 -5.355 -3.741 1.00 49.06 142 LYS A C 1
ATOM 1204 O O . LYS A 1 142 ? 25.782 -4.802 -4.032 1.00 49.06 142 LYS A O 1
ATOM 1209 N N . ASP A 1 143 ? 23.617 -5.096 -4.406 1.00 53.12 143 ASP A N 1
ATOM 1210 C CA . ASP A 1 143 ? 23.333 -3.830 -5.124 1.00 53.12 143 ASP A CA 1
ATOM 1211 C C . ASP A 1 143 ? 22.295 -3.063 -4.290 1.00 53.12 143 ASP A C 1
ATOM 1213 O O . ASP A 1 143 ? 21.598 -3.672 -3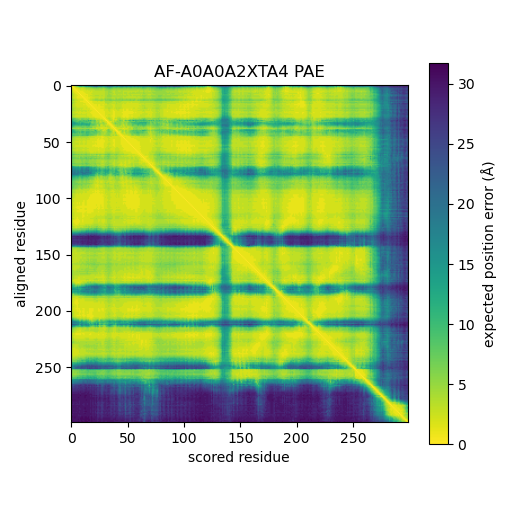.469 1.00 53.12 143 ASP A O 1
ATOM 1217 N N . SER A 1 144 ? 22.265 -1.728 -4.337 1.00 69.25 144 SER A N 1
ATOM 1218 C CA . SER A 1 144 ? 21.152 -1.006 -3.709 1.00 69.25 144 SER A CA 1
ATOM 1219 C C . SER A 1 144 ? 19.856 -1.389 -4.431 1.00 69.25 144 SER A C 1
ATOM 1221 O O . SER A 1 144 ? 19.857 -1.705 -5.622 1.00 69.25 144 SER A O 1
ATOM 1223 N N . TYR A 1 145 ? 18.732 -1.387 -3.711 1.00 76.69 145 TYR A N 1
ATOM 1224 C CA . TYR A 1 145 ? 17.435 -1.743 -4.296 1.00 76.69 145 TYR A CA 1
ATOM 1225 C C . TYR A 1 145 ? 17.116 -0.899 -5.544 1.00 76.69 145 TYR A C 1
ATOM 1227 O O . TYR A 1 145 ? 16.593 -1.409 -6.532 1.00 76.69 145 TYR A O 1
ATOM 1235 N N . ALA A 1 146 ? 17.516 0.373 -5.522 1.00 81.44 146 ALA A N 1
ATOM 1236 C CA . ALA A 1 146 ? 17.362 1.284 -6.641 1.00 81.44 146 ALA A CA 1
ATOM 1237 C C . ALA A 1 146 ? 18.195 0.867 -7.873 1.00 81.44 146 ALA A C 1
ATOM 1239 O O . ALA A 1 146 ? 17.654 0.789 -8.973 1.00 81.44 146 ALA A O 1
ATOM 1240 N N . GLU A 1 147 ? 19.474 0.513 -7.690 1.00 81.75 147 GLU A N 1
ATOM 1241 C CA . GLU A 1 147 ? 20.334 0.005 -8.776 1.00 81.75 147 GLU A CA 1
ATOM 1242 C C . GLU A 1 147 ? 19.764 -1.279 -9.388 1.00 81.75 147 GLU A C 1
ATOM 1244 O O . GLU A 1 147 ? 19.698 -1.400 -10.609 1.00 81.75 147 GLU A O 1
ATOM 1249 N N . THR A 1 148 ? 19.272 -2.196 -8.546 1.00 81.94 148 THR A N 1
ATOM 1250 C CA . THR A 1 148 ? 18.661 -3.459 -8.998 1.00 81.94 148 THR A CA 1
ATOM 1251 C C . THR A 1 148 ? 17.463 -3.204 -9.912 1.00 81.94 148 THR A C 1
ATOM 1253 O O . THR A 1 148 ? 17.356 -3.818 -10.971 1.00 81.94 148 THR A O 1
ATOM 1256 N N . LEU A 1 149 ? 16.572 -2.278 -9.537 1.00 86.38 149 LEU A N 1
ATOM 1257 C CA . LEU A 1 149 ? 15.411 -1.926 -10.358 1.00 86.38 149 LEU A CA 1
ATOM 1258 C C . LEU A 1 149 ? 15.813 -1.312 -11.701 1.00 86.38 149 LEU A C 1
ATOM 1260 O O . LEU A 1 149 ? 15.209 -1.640 -12.722 1.00 86.38 149 LEU A O 1
ATOM 1264 N N . VAL A 1 150 ? 16.826 -0.442 -11.719 1.00 88.38 150 VAL A N 1
ATOM 1265 C CA . VAL A 1 150 ? 17.296 0.183 -12.963 1.00 88.38 150 VAL A CA 1
ATOM 1266 C C . VAL A 1 150 ? 17.955 -0.843 -13.881 1.00 88.38 150 VAL A C 1
ATOM 1268 O O . VAL A 1 150 ? 17.620 -0.904 -15.063 1.00 88.38 150 VAL A O 1
ATOM 1271 N N . MET A 1 151 ? 18.843 -1.687 -13.352 1.00 86.00 151 MET A N 1
ATOM 1272 C CA . MET A 1 151 ? 19.467 -2.761 -14.129 1.00 86.00 151 MET A CA 1
ATOM 1273 C C . MET A 1 151 ? 18.425 -3.741 -14.665 1.00 86.00 151 MET A C 1
ATOM 1275 O O . MET A 1 151 ? 18.490 -4.133 -15.827 1.00 86.00 151 MET A O 1
ATOM 1279 N N . LEU A 1 152 ? 17.413 -4.079 -13.863 1.00 86.12 152 LEU A N 1
ATOM 1280 C CA . LEU A 1 152 ? 16.336 -4.943 -14.323 1.00 86.12 152 LEU A CA 1
ATOM 1281 C C . LEU A 1 152 ? 15.523 -4.295 -15.439 1.00 86.12 152 LEU A C 1
ATOM 1283 O O . LEU A 1 152 ? 15.192 -4.964 -16.415 1.00 86.12 152 LEU A O 1
ATOM 1287 N N . ARG A 1 153 ? 15.211 -3.001 -15.309 1.00 91.44 153 ARG A N 1
ATOM 1288 C CA . ARG A 1 153 ? 14.514 -2.240 -16.347 1.00 91.44 153 ARG A CA 1
ATOM 1289 C C . ARG A 1 153 ? 15.284 -2.298 -17.667 1.00 91.44 153 ARG A C 1
ATOM 1291 O O . ARG A 1 153 ? 14.679 -2.650 -18.676 1.00 91.44 153 ARG A O 1
ATOM 1298 N N . LYS A 1 154 ? 16.599 -2.047 -17.642 1.00 90.69 154 LYS A N 1
ATOM 1299 C CA . LYS A 1 154 ? 17.478 -2.147 -18.822 1.00 90.69 154 LYS A CA 1
ATOM 1300 C C . LYS A 1 154 ? 17.488 -3.563 -19.410 1.00 90.69 154 LYS A C 1
ATOM 1302 O O . LYS A 1 154 ? 17.199 -3.731 -20.590 1.00 90.69 154 LYS A O 1
ATOM 1307 N N . ALA A 1 155 ? 17.708 -4.586 -18.582 1.00 89.56 155 ALA A N 1
ATOM 1308 C CA . ALA A 1 155 ? 17.726 -5.978 -19.031 1.00 89.56 155 ALA A CA 1
ATOM 1309 C C . ALA A 1 155 ? 16.389 -6.426 -19.648 1.00 89.56 155 ALA A C 1
ATOM 1311 O O . ALA A 1 155 ? 16.368 -7.125 -20.661 1.00 89.56 155 ALA A O 1
ATOM 1312 N N . CYS A 1 156 ? 15.263 -6.009 -19.065 1.00 92.06 156 CYS A N 1
ATOM 1313 C CA . CYS A 1 156 ? 13.939 -6.310 -19.601 1.00 92.06 156 CYS A CA 1
ATOM 1314 C C . CYS A 1 156 ? 13.682 -5.604 -20.934 1.00 92.06 156 CYS A C 1
ATOM 1316 O O . CYS A 1 156 ? 13.071 -6.203 -21.815 1.00 92.06 156 CYS A O 1
ATOM 1318 N N . ASP A 1 157 ? 14.141 -4.360 -21.097 1.00 92.38 157 ASP A N 1
ATOM 1319 C CA . ASP A 1 157 ? 14.015 -3.636 -22.363 1.00 92.38 157 ASP A CA 1
ATOM 1320 C C . ASP A 1 157 ? 14.823 -4.316 -23.478 1.00 92.38 157 ASP A C 1
ATOM 1322 O O . ASP A 1 157 ? 14.283 -4.531 -24.565 1.00 92.38 157 ASP A O 1
ATOM 1326 N N . GLU A 1 158 ? 16.055 -4.749 -23.194 1.00 92.56 158 GLU A N 1
ATOM 1327 C CA . GLU A 1 158 ? 16.891 -5.501 -24.143 1.00 92.56 158 GLU A CA 1
ATOM 1328 C C . GLU A 1 158 ? 16.268 -6.845 -24.545 1.00 92.56 158 GLU A C 1
ATOM 1330 O O . GLU A 1 158 ? 16.303 -7.234 -25.712 1.00 92.56 158 GLU A O 1
ATOM 1335 N N . LEU A 1 159 ? 15.656 -7.548 -23.588 1.00 93.00 159 LEU A N 1
ATOM 1336 C CA . LEU A 1 159 ? 15.019 -8.851 -23.808 1.00 93.00 159 LEU A CA 1
ATOM 1337 C C . LEU A 1 159 ? 13.538 -8.756 -24.205 1.00 93.00 159 LEU A C 1
ATOM 1339 O O . LEU A 1 159 ? 12.868 -9.780 -24.346 1.00 93.00 159 LEU A O 1
ATOM 1343 N N . ASN A 1 160 ? 13.016 -7.542 -24.397 1.00 94.75 160 ASN A N 1
ATOM 1344 C CA . ASN A 1 160 ? 11.619 -7.260 -24.727 1.00 94.75 160 ASN A CA 1
ATOM 1345 C C . ASN A 1 160 ? 10.591 -7.850 -23.729 1.00 94.75 160 ASN A C 1
ATOM 1347 O O . ASN A 1 160 ? 9.449 -8.145 -24.091 1.00 94.75 160 ASN A O 1
ATOM 1351 N N . ILE A 1 161 ? 10.973 -7.986 -22.459 1.00 93.75 161 ILE A N 1
ATOM 1352 C CA . ILE A 1 161 ? 10.103 -8.415 -21.360 1.00 93.75 161 ILE A CA 1
ATOM 1353 C C . ILE A 1 161 ? 9.270 -7.219 -20.888 1.00 93.75 161 ILE A C 1
ATOM 1355 O O . ILE A 1 161 ? 9.787 -6.126 -20.658 1.00 93.75 161 ILE A O 1
ATOM 1359 N N . LYS A 1 162 ? 7.951 -7.409 -20.770 1.00 95.75 162 LYS A N 1
ATOM 1360 C CA . LYS A 1 162 ? 7.000 -6.321 -20.471 1.00 95.75 162 LYS A CA 1
ATOM 1361 C C . LYS A 1 162 ? 6.549 -6.263 -19.023 1.00 95.75 162 LYS A C 1
ATOM 1363 O O . LYS A 1 162 ? 6.118 -5.201 -18.578 1.00 95.75 162 LYS A O 1
ATOM 1368 N N . GLU A 1 163 ? 6.694 -7.357 -18.291 1.00 94.00 163 GLU A N 1
ATOM 1369 C CA . GLU A 1 163 ? 6.254 -7.481 -16.906 1.00 94.00 163 GLU A CA 1
ATOM 1370 C C . GLU A 1 163 ? 7.326 -8.160 -16.062 1.00 94.00 163 GLU A C 1
ATOM 1372 O O . GLU A 1 163 ? 8.076 -9.005 -16.547 1.00 94.00 163 GLU A O 1
ATOM 1377 N N . ILE A 1 164 ? 7.384 -7.775 -14.793 1.00 88.81 164 ILE A N 1
ATOM 1378 C CA . ILE A 1 164 ? 8.304 -8.319 -13.796 1.00 88.81 164 ILE A CA 1
ATOM 1379 C C . ILE A 1 164 ? 7.536 -8.638 -12.525 1.00 88.81 164 ILE A C 1
ATOM 1381 O O . ILE A 1 164 ? 6.556 -7.979 -12.178 1.00 88.81 164 ILE A O 1
ATOM 1385 N N . GLN A 1 165 ? 8.013 -9.649 -11.815 1.00 86.12 165 GLN A N 1
ATOM 1386 C CA . GLN A 1 165 ? 7.487 -10.028 -10.516 1.00 86.12 165 GLN A CA 1
ATOM 1387 C C . GLN A 1 165 ? 8.304 -9.360 -9.415 1.00 86.12 165 GLN A C 1
ATOM 1389 O O . GLN A 1 165 ? 9.530 -9.393 -9.463 1.00 86.12 165 GLN A O 1
ATOM 1394 N N . ILE A 1 166 ? 7.640 -8.771 -8.425 1.00 81.88 166 ILE A N 1
ATOM 1395 C CA . ILE A 1 166 ? 8.260 -8.098 -7.284 1.00 81.88 166 ILE A CA 1
ATOM 1396 C C . ILE A 1 166 ? 7.612 -8.580 -5.994 1.00 81.88 166 ILE A C 1
ATOM 1398 O O . ILE A 1 166 ? 6.392 -8.536 -5.848 1.00 81.88 166 ILE A O 1
ATOM 1402 N N . GLU A 1 167 ? 8.430 -8.997 -5.035 1.00 79.56 167 GLU A N 1
ATOM 1403 C CA . GLU A 1 167 ? 7.975 -9.279 -3.677 1.00 79.56 167 GLU A CA 1
ATOM 1404 C C . GLU A 1 167 ? 7.651 -7.982 -2.918 1.00 79.56 167 GLU A C 1
ATOM 1406 O O . GLU A 1 167 ? 8.478 -7.071 -2.827 1.00 79.56 167 GLU A O 1
ATOM 1411 N N . MET A 1 168 ? 6.459 -7.900 -2.328 1.00 84.06 168 MET A N 1
ATOM 1412 C CA . MET A 1 168 ? 6.025 -6.788 -1.485 1.00 84.06 168 MET A CA 1
ATOM 1413 C C . MET A 1 168 ? 5.280 -7.297 -0.243 1.00 84.06 168 MET A C 1
ATOM 1415 O O . MET A 1 168 ? 4.550 -8.284 -0.314 1.00 84.06 168 MET A O 1
ATOM 1419 N N . ASP A 1 169 ? 5.405 -6.585 0.884 1.00 87.88 169 ASP A N 1
ATOM 1420 C CA . ASP A 1 169 ? 4.636 -6.889 2.105 1.00 87.88 169 ASP A CA 1
ATOM 1421 C C . ASP A 1 169 ? 3.125 -6.707 1.867 1.00 87.88 169 ASP A C 1
ATOM 1423 O O . ASP A 1 169 ? 2.706 -6.250 0.802 1.00 87.88 169 ASP A O 1
ATOM 1427 N N . MET A 1 170 ? 2.284 -7.073 2.835 1.00 90.75 170 MET A N 1
ATOM 1428 C CA . MET A 1 170 ? 0.829 -6.941 2.738 1.00 90.75 170 MET A CA 1
ATOM 1429 C C . MET A 1 170 ? 0.424 -5.483 2.623 1.00 90.75 170 MET A C 1
ATOM 1431 O O . MET A 1 170 ? -0.459 -5.181 1.830 1.00 90.75 170 MET A O 1
ATOM 1435 N N . LEU A 1 171 ? 1.089 -4.592 3.361 1.00 93.19 171 LEU A N 1
ATOM 1436 C CA . LEU A 1 171 ? 0.801 -3.162 3.355 1.00 93.19 171 LEU A CA 1
ATOM 1437 C C . LEU A 1 171 ? 1.968 -2.397 2.738 1.00 93.19 171 LEU A C 1
ATOM 1439 O O . LEU A 1 171 ? 3.111 -2.455 3.197 1.00 93.19 171 LEU A O 1
ATOM 1443 N N . ASN A 1 172 ? 1.677 -1.649 1.681 1.00 91.06 172 ASN A N 1
ATOM 1444 C CA . ASN A 1 172 ? 2.662 -0.850 0.969 1.00 91.06 172 ASN A CA 1
ATOM 1445 C C . ASN A 1 172 ? 2.243 0.607 0.936 1.00 91.06 172 ASN A C 1
ATOM 1447 O O . ASN A 1 172 ? 1.093 0.917 0.666 1.00 91.06 172 ASN A O 1
ATOM 1451 N N . SER A 1 173 ? 3.212 1.488 1.157 1.00 90.69 173 SER A N 1
ATOM 1452 C CA . SER A 1 173 ? 2.994 2.929 1.095 1.00 90.69 173 SER A CA 1
ATOM 1453 C C . SER A 1 173 ? 3.347 3.448 -0.295 1.00 90.69 173 SER A C 1
ATOM 1455 O O . SER A 1 173 ? 4.382 3.070 -0.865 1.00 90.69 173 SER A O 1
ATOM 1457 N N . PHE A 1 174 ? 2.459 4.283 -0.813 1.00 93.19 174 PHE A N 1
ATOM 1458 C CA . PHE A 1 174 ? 2.526 5.000 -2.076 1.00 93.19 174 PHE A CA 1
ATOM 1459 C C . PHE A 1 174 ? 2.091 6.451 -1.848 1.00 93.19 174 PHE A C 1
ATOM 1461 O O . PHE A 1 174 ? 1.581 6.798 -0.787 1.00 93.19 174 PHE A O 1
ATOM 1468 N N . THR A 1 175 ? 2.282 7.301 -2.849 1.00 91.88 175 THR A N 1
ATOM 1469 C CA . THR A 1 175 ? 1.888 8.706 -2.799 1.00 91.88 175 THR A CA 1
ATOM 1470 C C . THR A 1 175 ? 1.344 9.195 -4.136 1.00 91.88 175 THR A C 1
ATOM 1472 O O . THR A 1 175 ? 1.707 8.687 -5.199 1.00 91.88 175 THR A O 1
ATOM 1475 N N . ASP A 1 176 ? 0.466 10.186 -4.085 1.00 88.06 176 ASP A N 1
ATOM 1476 C CA . ASP A 1 176 ? -0.003 10.965 -5.227 1.00 88.06 176 ASP A CA 1
ATOM 1477 C C . ASP A 1 176 ? 0.810 12.253 -5.455 1.00 88.06 176 ASP A C 1
ATOM 1479 O O . ASP A 1 176 ? 0.686 12.873 -6.516 1.00 88.06 176 ASP A O 1
ATOM 1483 N N . GLU A 1 177 ? 1.692 12.620 -4.519 1.00 83.25 177 GLU A N 1
ATOM 1484 C CA . GLU A 1 177 ? 2.507 13.835 -4.573 1.00 83.25 177 GLU A CA 1
ATOM 1485 C C . GLU A 1 177 ? 3.848 13.602 -5.303 1.00 83.25 177 GLU A C 1
ATOM 1487 O O . GLU A 1 177 ? 4.555 12.604 -5.124 1.00 83.25 177 GLU A O 1
ATOM 1492 N N . ALA A 1 178 ? 4.231 14.547 -6.167 1.00 67.50 178 ALA A N 1
ATOM 1493 C CA . ALA A 1 178 ? 5.544 14.544 -6.810 1.00 67.50 178 ALA A CA 1
ATOM 1494 C C . ALA A 1 178 ? 6.616 15.090 -5.849 1.00 67.50 178 ALA A C 1
ATOM 1496 O O . ALA A 1 178 ? 6.384 16.071 -5.153 1.00 67.50 178 ALA A O 1
ATOM 1497 N N . GLY A 1 179 ? 7.810 14.488 -5.838 1.00 59.81 179 GLY A N 1
ATOM 1498 C CA . GLY A 1 179 ? 8.947 14.984 -5.043 1.00 59.81 179 GLY A CA 1
ATOM 1499 C C . GLY A 1 179 ? 8.989 14.530 -3.577 1.00 59.81 179 GLY A C 1
ATOM 1500 O O . GLY A 1 179 ? 9.966 14.796 -2.880 1.00 59.81 179 GLY A O 1
ATOM 1501 N N . PHE A 1 180 ? 7.984 13.793 -3.110 1.00 55.50 180 PHE A N 1
ATOM 1502 C CA . PHE A 1 180 ? 7.947 13.246 -1.756 1.00 55.50 180 PHE A CA 1
ATOM 1503 C C . PHE A 1 180 ? 9.093 12.243 -1.522 1.00 55.50 180 PHE A C 1
ATOM 1505 O O . PHE A 1 180 ? 9.143 11.210 -2.183 1.00 55.50 180 PHE A O 1
ATOM 1512 N N . TYR A 1 181 ? 10.041 12.541 -0.626 1.00 55.19 181 TYR A N 1
ATOM 1513 C CA . TYR A 1 181 ? 11.278 11.760 -0.420 1.00 55.19 181 TYR A CA 1
ATOM 1514 C C . TYR A 1 181 ? 12.208 11.636 -1.645 1.00 55.19 181 TYR A C 1
ATOM 1516 O O . TYR A 1 181 ? 12.959 10.661 -1.754 1.00 55.19 181 TYR A O 1
ATOM 1524 N N . GLN A 1 182 ? 12.184 12.597 -2.576 1.00 57.66 182 GLN A N 1
ATOM 1525 C CA . GLN A 1 182 ? 13.041 12.534 -3.762 1.00 57.66 182 GLN A CA 1
ATOM 1526 C C . GLN A 1 182 ? 14.528 12.602 -3.384 1.00 57.66 182 GLN A C 1
ATOM 1528 O O . GLN A 1 182 ? 14.987 13.566 -2.773 1.00 57.66 182 GLN A O 1
ATOM 1533 N N . ASP A 1 183 ? 15.292 11.590 -3.795 1.00 60.91 183 ASP A N 1
ATOM 1534 C CA . ASP A 1 183 ? 16.734 11.745 -3.941 1.00 60.91 183 ASP A CA 1
ATOM 1535 C C . ASP A 1 183 ? 16.971 12.608 -5.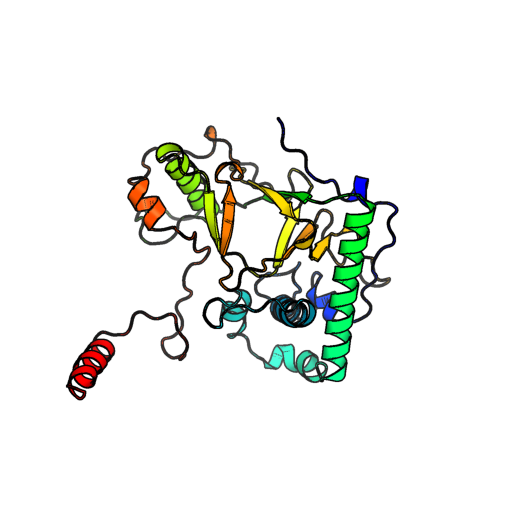184 1.00 60.91 183 ASP A C 1
ATOM 1537 O O . ASP A 1 183 ? 16.668 12.196 -6.307 1.00 60.91 183 ASP A O 1
ATOM 1541 N N . THR A 1 184 ? 17.454 13.832 -4.976 1.00 63.16 184 THR A N 1
ATOM 1542 C CA . THR A 1 184 ? 17.664 14.812 -6.047 1.00 63.16 184 THR A CA 1
ATOM 1543 C C . THR A 1 184 ? 18.770 14.407 -7.013 1.00 63.16 184 THR A C 1
ATOM 1545 O O . THR A 1 184 ? 18.816 14.933 -8.120 1.00 63.16 184 THR A O 1
ATOM 1548 N N . ASN A 1 185 ? 19.662 13.497 -6.612 1.00 67.56 185 ASN A N 1
ATOM 1549 C CA . ASN A 1 185 ? 20.842 13.144 -7.397 1.00 67.56 185 ASN A CA 1
ATOM 1550 C C . ASN A 1 185 ? 20.619 11.900 -8.260 1.00 67.56 185 ASN A C 1
ATOM 1552 O O . ASN A 1 185 ? 21.244 11.771 -9.308 1.00 67.56 185 ASN A O 1
ATOM 1556 N N . LYS A 1 186 ? 19.756 10.976 -7.819 1.00 74.88 186 LYS A N 1
ATOM 1557 C CA . LYS A 1 186 ? 19.404 9.756 -8.561 1.00 74.88 186 LYS A CA 1
ATOM 1558 C C . LYS A 1 186 ? 17.910 9.449 -8.432 1.00 74.88 186 LYS A C 1
ATOM 1560 O O . LYS A 1 186 ? 17.537 8.494 -7.742 1.00 74.88 186 LYS A O 1
ATOM 1565 N N . PRO A 1 187 ? 17.036 10.243 -9.075 1.00 82.12 187 PRO A N 1
ATOM 1566 C CA . PRO A 1 187 ? 15.601 10.031 -8.986 1.00 82.12 187 PRO A CA 1
ATOM 1567 C C . PRO A 1 187 ? 15.215 8.683 -9.611 1.00 82.12 187 PRO A C 1
ATOM 1569 O O . PRO A 1 187 ? 15.568 8.370 -10.752 1.00 82.12 187 PRO A O 1
ATOM 1572 N N . LEU A 1 188 ? 14.464 7.889 -8.850 1.00 87.81 188 LEU A N 1
ATOM 1573 C CA . LEU A 1 188 ? 13.874 6.623 -9.272 1.00 87.81 188 LEU A CA 1
ATOM 1574 C C . LEU A 1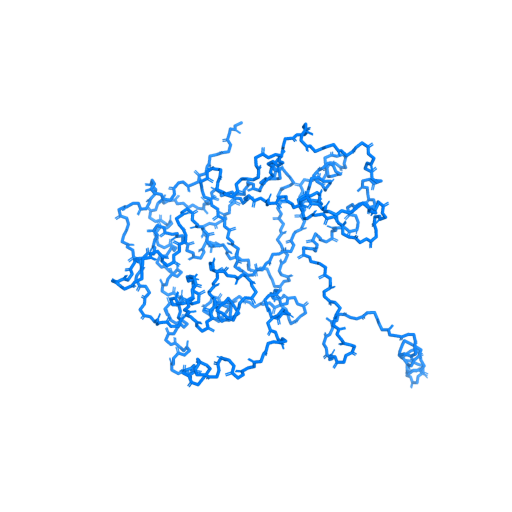 188 ? 12.492 6.495 -8.635 1.00 87.81 188 LEU A C 1
ATOM 1576 O O . LEU A 1 188 ? 12.347 6.639 -7.421 1.00 87.81 188 LEU A O 1
ATOM 1580 N N . CYS A 1 189 ? 11.481 6.167 -9.433 1.00 90.38 189 CYS A N 1
ATOM 1581 C CA . CYS A 1 189 ? 10.143 5.909 -8.920 1.00 90.38 189 CYS A CA 1
ATOM 1582 C C . CYS A 1 189 ? 9.435 4.772 -9.647 1.00 90.38 189 CYS A C 1
ATOM 1584 O O . CYS A 1 189 ? 9.770 4.414 -10.776 1.00 90.38 189 CYS A O 1
ATOM 1586 N N . LEU A 1 190 ? 8.440 4.209 -8.972 1.00 91.94 190 LEU A N 1
ATOM 1587 C CA . LEU A 1 190 ? 7.445 3.335 -9.573 1.00 91.94 190 LEU A CA 1
ATOM 1588 C C . LEU A 1 190 ? 6.176 4.147 -9.823 1.00 91.94 190 LEU A C 1
ATOM 1590 O O . LEU A 1 190 ? 5.681 4.773 -8.892 1.00 91.94 190 LEU A O 1
ATOM 1594 N N . GLU A 1 191 ? 5.646 4.113 -11.041 1.00 94.81 191 GLU A N 1
ATOM 1595 C CA . GLU A 1 191 ? 4.352 4.699 -11.414 1.00 94.81 191 GLU A CA 1
ATOM 1596 C C . GLU A 1 191 ? 3.354 3.584 -11.739 1.00 94.81 191 GLU A C 1
ATOM 1598 O O . GLU A 1 191 ? 3.469 2.922 -12.772 1.00 94.81 191 GLU A O 1
ATOM 1603 N N . LEU A 1 192 ? 2.386 3.343 -10.852 1.00 95.38 192 LEU A N 1
ATOM 1604 C CA . LEU A 1 192 ? 1.489 2.191 -10.933 1.00 95.38 192 LEU A CA 1
ATOM 1605 C C . LEU A 1 192 ? 0.027 2.610 -11.078 1.00 95.38 192 LEU A C 1
ATOM 1607 O O . LEU A 1 192 ? -0.450 3.522 -10.404 1.00 95.38 192 LEU A O 1
ATOM 1611 N N . LYS A 1 193 ? -0.689 1.877 -11.934 1.00 96.75 193 LYS A N 1
ATOM 1612 C CA . LYS A 1 193 ? -2.152 1.835 -11.972 1.00 96.75 193 LYS A CA 1
ATOM 1613 C C . LYS A 1 193 ? -2.602 0.721 -11.027 1.00 96.75 193 LYS A C 1
ATOM 1615 O O . LYS A 1 193 ? -2.304 -0.442 -11.286 1.00 96.75 193 LYS A O 1
ATOM 1620 N N . ILE A 1 194 ? -3.288 1.077 -9.949 1.00 97.31 194 ILE A N 1
ATOM 1621 C CA . ILE A 1 19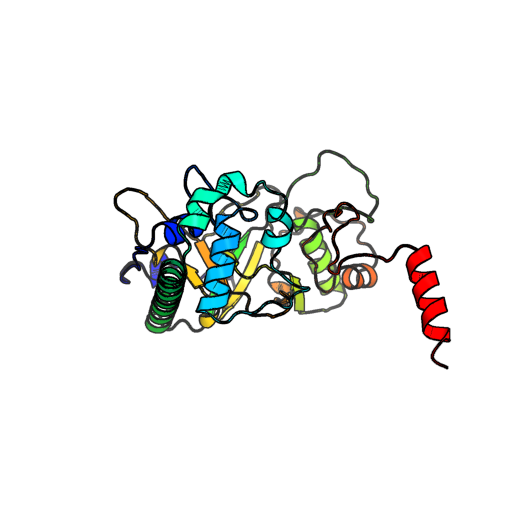4 ? -3.656 0.168 -8.859 1.00 97.31 194 ILE A CA 1
ATOM 1622 C C . ILE A 1 194 ? -5.186 0.072 -8.794 1.00 97.31 194 ILE A C 1
ATOM 1624 O O . ILE A 1 194 ? -5.844 1.112 -8.814 1.00 97.31 194 ILE A O 1
ATOM 1628 N N . PRO A 1 195 ? -5.782 -1.132 -8.760 1.00 97.81 195 PRO A N 1
ATOM 1629 C CA . PRO A 1 195 ? -7.224 -1.293 -8.570 1.00 97.81 195 PRO A CA 1
ATOM 1630 C C . PRO A 1 195 ? -7.708 -0.645 -7.267 1.00 97.81 195 PRO A C 1
ATOM 1632 O O . PRO A 1 195 ? -7.079 -0.811 -6.225 1.00 97.81 195 PRO A O 1
ATOM 1635 N N . ALA A 1 196 ? -8.854 0.037 -7.295 1.00 98.19 196 ALA A N 1
ATOM 1636 C CA . ALA A 1 196 ? -9.420 0.698 -6.113 1.00 98.19 196 ALA A CA 1
ATOM 1637 C C . ALA A 1 196 ? -9.674 -0.273 -4.943 1.00 98.19 196 ALA A C 1
ATOM 1639 O O . ALA A 1 196 ? -9.425 0.062 -3.785 1.00 98.19 196 ALA A O 1
ATOM 1640 N N . LYS A 1 197 ? -10.059 -1.518 -5.253 1.00 97.81 197 LYS A N 1
ATOM 1641 C CA . LYS A 1 197 ? -10.241 -2.593 -4.264 1.00 97.81 197 LYS A CA 1
ATOM 1642 C C . LYS A 1 197 ? -8.986 -2.909 -3.442 1.00 97.81 197 LYS A C 1
ATOM 1644 O O . LYS A 1 197 ? -9.109 -3.391 -2.320 1.00 97.81 197 LYS A O 1
ATOM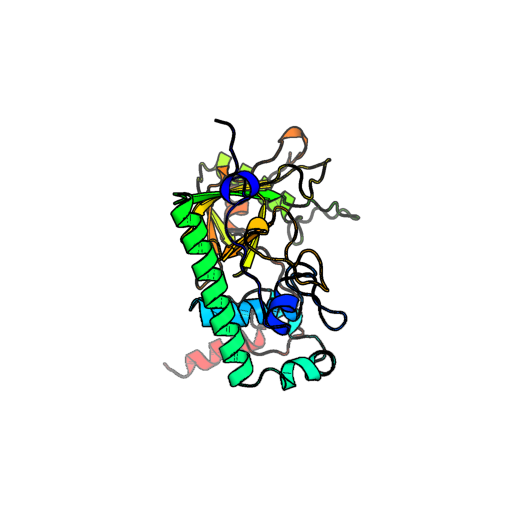 1649 N N . ASP A 1 198 ? -7.802 -2.635 -3.988 1.00 98.06 198 ASP A N 1
ATOM 1650 C CA . ASP A 1 198 ? -6.526 -2.907 -3.327 1.00 98.06 198 ASP A CA 1
ATOM 1651 C C . ASP A 1 198 ? -6.096 -1.714 -2.446 1.00 98.06 198 ASP A C 1
ATOM 1653 O O . ASP A 1 198 ? -5.068 -1.771 -1.780 1.00 98.06 198 ASP A O 1
ATOM 1657 N N . VAL A 1 199 ? -6.858 -0.615 -2.408 1.00 98.44 199 VAL A N 1
ATOM 1658 C CA . VAL A 1 199 ? -6.587 0.529 -1.528 1.00 98.44 199 VAL A CA 1
ATOM 1659 C C . VAL A 1 199 ? -7.128 0.241 -0.128 1.00 98.44 199 VAL A C 1
ATOM 1661 O O . VAL A 1 199 ? -8.330 0.071 0.058 1.00 98.44 199 VAL A O 1
ATOM 1664 N N . PHE A 1 200 ? -6.250 0.234 0.875 1.00 98.31 200 PHE A N 1
ATOM 1665 C CA . PHE A 1 200 ? -6.660 0.086 2.269 1.00 98.31 200 PHE A CA 1
ATOM 1666 C C . PHE A 1 200 ? -7.220 1.396 2.829 1.00 98.31 200 PHE A C 1
ATOM 1668 O O . PHE A 1 200 ? -8.351 1.424 3.301 1.00 98.31 200 PHE A O 1
ATOM 1675 N N . TYR A 1 201 ? -6.430 2.470 2.751 1.00 97.62 201 TYR A N 1
ATOM 1676 C CA . TYR A 1 201 ? -6.807 3.834 3.126 1.00 97.62 201 TYR A CA 1
ATOM 1677 C C . TYR A 1 201 ? -5.852 4.855 2.490 1.00 97.62 201 TYR A C 1
ATOM 1679 O O . TYR A 1 201 ? -4.770 4.503 2.012 1.00 97.62 201 TYR A O 1
ATOM 1687 N N . CYS A 1 202 ? -6.221 6.135 2.525 1.00 96.44 202 CYS A N 1
ATOM 1688 C CA . CYS A 1 202 ? -5.318 7.249 2.233 1.00 96.44 202 CYS A CA 1
ATOM 1689 C C . CYS A 1 202 ? -5.454 8.358 3.280 1.00 96.44 202 CYS A C 1
ATOM 1691 O O . CYS A 1 202 ? -6.456 8.438 3.997 1.00 96.44 202 CYS A O 1
ATOM 1693 N N . SER A 1 203 ? -4.429 9.204 3.375 1.00 94.31 203 SER A N 1
ATOM 1694 C CA . SER A 1 203 ? -4.311 10.236 4.410 1.00 94.31 203 SER A CA 1
ATOM 1695 C C . SER A 1 203 ? -5.517 11.181 4.476 1.00 94.31 203 SER A C 1
ATOM 1697 O O . SER A 1 203 ? -5.952 11.556 5.565 1.00 94.31 203 SER A O 1
ATOM 1699 N N . GLN A 1 204 ? -6.122 11.510 3.330 1.00 94.94 204 GLN A N 1
ATOM 1700 C CA . GLN A 1 204 ? -7.252 12.435 3.252 1.00 94.94 204 GLN A CA 1
ATOM 1701 C C . GLN A 1 204 ? -8.542 11.872 3.869 1.00 94.94 204 GLN A C 1
ATOM 1703 O O . GLN A 1 204 ? -9.379 12.643 4.344 1.00 94.94 204 GLN A O 1
ATOM 1708 N N . LEU A 1 205 ? -8.687 10.544 3.905 1.00 96.31 205 LEU A N 1
ATOM 1709 C CA . LEU A 1 205 ? -9.869 9.861 4.434 1.00 96.31 205 LEU A CA 1
ATOM 1710 C C . LEU A 1 205 ? -9.793 9.598 5.939 1.00 96.31 205 LEU A C 1
ATOM 1712 O O . LEU A 1 205 ? -10.781 9.158 6.518 1.00 96.31 205 LEU A O 1
ATOM 1716 N N . ILE A 1 206 ? -8.663 9.871 6.595 1.00 94.50 206 ILE A N 1
ATOM 1717 C CA . ILE A 1 206 ? -8.493 9.603 8.026 1.00 94.50 206 ILE A CA 1
ATOM 1718 C C . ILE A 1 206 ? -8.525 10.908 8.825 1.00 94.50 206 ILE A C 1
ATOM 1720 O O . ILE A 1 206 ? -7.867 11.902 8.513 1.00 94.50 206 ILE A O 1
ATOM 1724 N N . GLY A 1 207 ? -9.345 10.904 9.874 1.00 91.31 207 GLY A N 1
ATOM 1725 C CA . GLY A 1 207 ? -9.543 12.013 10.793 1.00 91.31 207 GLY A CA 1
ATOM 1726 C C . GLY A 1 207 ? -8.459 12.097 11.861 1.00 91.31 207 GLY A C 1
ATOM 1727 O O . GLY A 1 207 ? -7.973 11.090 12.372 1.00 91.31 207 GLY A O 1
ATOM 1728 N N . GLU A 1 208 ? -8.112 13.323 12.240 1.00 86.12 208 GLU A N 1
ATOM 1729 C CA . GLU A 1 208 ? -7.226 13.579 13.374 1.00 86.12 208 GLU A CA 1
ATOM 1730 C C . GLU A 1 208 ? -7.951 13.364 14.707 1.00 86.12 208 GLU A C 1
ATOM 1732 O O . GLU A 1 208 ? -9.165 13.563 14.822 1.00 86.12 208 GLU A O 1
ATOM 1737 N N . ARG A 1 209 ? -7.188 13.011 15.747 1.00 82.44 209 ARG A N 1
ATOM 1738 C CA . ARG A 1 209 ? -7.675 13.002 17.131 1.00 82.44 209 ARG A CA 1
ATOM 1739 C C . ARG A 1 209 ? -7.217 14.271 17.837 1.00 82.44 209 ARG A C 1
ATOM 1741 O O . ARG A 1 209 ? -6.119 14.755 17.593 1.00 82.44 209 ARG A O 1
ATOM 1748 N N . LYS A 1 210 ? -8.025 14.763 18.784 1.00 69.00 210 LYS A N 1
ATOM 1749 C CA . LYS A 1 210 ? -7.759 16.009 19.536 1.00 69.00 210 LYS A CA 1
ATOM 1750 C C . LYS A 1 210 ? -6.352 16.096 20.153 1.00 69.00 210 LYS A C 1
ATOM 1752 O O . LYS A 1 210 ? -5.851 17.197 20.330 1.00 69.00 210 LYS A O 1
ATOM 1757 N N . GLU A 1 211 ? -5.740 14.959 20.485 1.00 65.88 211 GLU A N 1
ATOM 1758 C CA . GLU A 1 211 ? -4.454 14.876 21.196 1.00 65.88 211 GLU A CA 1
ATOM 1759 C C . GLU A 1 211 ? -3.270 14.443 20.311 1.00 65.88 211 GLU A C 1
ATOM 1761 O O . GLU A 1 211 ? -2.127 14.483 20.762 1.00 65.88 211 GLU A O 1
ATOM 1766 N N . LYS A 1 212 ? -3.514 14.024 19.062 1.00 62.25 212 LYS A N 1
ATOM 1767 C CA . LYS A 1 212 ? -2.479 13.573 18.119 1.00 62.25 212 LYS A CA 1
ATOM 1768 C C . LYS A 1 212 ? -2.830 14.050 16.711 1.00 62.25 212 LYS A C 1
ATOM 1770 O O . LYS A 1 212 ? -3.795 13.567 16.114 1.00 62.25 212 LYS A O 1
ATOM 1775 N N . SER A 1 213 ? -2.039 14.983 16.191 1.00 57.84 213 SER A N 1
ATOM 1776 C CA . SER A 1 213 ? -2.161 15.459 14.815 1.00 57.84 213 SER A CA 1
ATOM 1777 C C . SER A 1 213 ? -1.566 14.435 13.838 1.00 57.84 213 SER A C 1
ATOM 1779 O O . SER A 1 213 ? -0.545 13.816 14.127 1.00 57.84 213 SER A O 1
ATOM 1781 N N . TYR A 1 214 ? -2.237 14.252 12.697 1.00 66.44 214 TYR A N 1
ATOM 1782 C CA . TYR A 1 214 ? -1.828 13.425 11.549 1.00 66.44 214 TYR A CA 1
ATOM 1783 C C . TYR A 1 214 ? -1.520 11.944 11.865 1.00 66.44 214 TYR A C 1
ATOM 1785 O O . TYR A 1 214 ? -0.355 11.557 11.955 1.00 66.44 214 TYR A O 1
ATOM 1793 N N . PRO A 1 215 ? -2.543 11.069 11.985 1.00 76.44 215 PRO A N 1
ATOM 1794 C CA . PRO A 1 215 ? -2.311 9.625 12.098 1.00 76.44 215 PRO A CA 1
ATOM 1795 C C . PRO A 1 215 ? -1.629 9.030 10.871 1.00 76.44 215 PRO A C 1
ATOM 1797 O O . PRO A 1 215 ? -1.054 7.962 10.974 1.00 76.44 215 PRO A O 1
ATOM 1800 N N . VAL A 1 216 ? -1.721 9.681 9.716 1.00 86.50 216 VAL A N 1
ATOM 1801 C CA . VAL A 1 216 ? -1.150 9.211 8.456 1.00 86.50 216 VAL A CA 1
ATOM 1802 C C . VAL A 1 216 ? -0.435 10.384 7.801 1.00 86.50 216 VAL A C 1
ATOM 1804 O O . VAL A 1 216 ? -0.896 11.524 7.901 1.00 86.50 216 VAL A O 1
ATOM 1807 N N . GLU A 1 217 ? 0.710 10.122 7.177 1.00 84.69 217 GLU A N 1
ATOM 1808 C CA . GLU A 1 217 ? 1.515 11.155 6.536 1.00 84.69 217 GLU A CA 1
ATOM 1809 C C . GLU A 1 217 ? 0.722 11.781 5.378 1.00 84.69 217 GLU A C 1
ATOM 1811 O O . GLU A 1 217 ? 0.060 11.073 4.617 1.00 84.69 217 GLU A O 1
ATOM 1816 N N . SER A 1 218 ? 0.751 13.112 5.246 1.00 86.62 218 SER A N 1
ATOM 1817 C CA . SER A 1 218 ? 0.063 13.790 4.138 1.00 86.62 218 SER A CA 1
ATOM 1818 C C . SER A 1 218 ? 0.552 13.230 2.807 1.00 86.62 218 SER A C 1
ATOM 1820 O O . SER A 1 218 ? 1.754 13.090 2.605 1.00 86.62 218 SER A O 1
ATOM 1822 N N . GLY A 1 219 ? -0.369 12.950 1.887 1.00 89.31 219 GLY A N 1
ATOM 1823 C CA . GLY A 1 219 ? 0.000 12.412 0.579 1.00 89.31 219 GLY A CA 1
ATOM 1824 C C . GLY A 1 219 ? 0.108 10.884 0.554 1.00 89.31 219 GLY A C 1
ATOM 1825 O O . GLY A 1 219 ? 0.324 10.319 -0.515 1.00 89.31 219 GLY A O 1
ATOM 1826 N N . GLU A 1 220 ? -0.045 10.188 1.686 1.00 92.31 220 GLU A N 1
ATOM 1827 C CA . GLU A 1 220 ? 0.128 8.735 1.746 1.00 92.31 220 GLU A CA 1
ATOM 1828 C C . GLU A 1 220 ? -1.130 7.960 1.336 1.00 92.31 220 GLU A C 1
ATOM 1830 O O . GLU A 1 220 ? -2.258 8.276 1.725 1.00 92.31 220 GLU A O 1
ATOM 1835 N N . TRP A 1 221 ? -0.890 6.888 0.587 1.00 96.19 221 TRP A N 1
ATOM 1836 C CA . TRP A 1 221 ? -1.833 5.842 0.226 1.00 96.19 221 TRP A CA 1
ATOM 1837 C C . TRP A 1 221 ? -1.282 4.493 0.675 1.00 96.19 221 TRP A C 1
ATOM 1839 O O . TRP A 1 221 ? -0.148 4.140 0.340 1.00 96.19 221 TRP A O 1
ATOM 1849 N N . VAL A 1 222 ? -2.093 3.713 1.385 1.00 96.50 222 VAL A N 1
ATOM 1850 C CA . VAL A 1 222 ? -1.729 2.362 1.817 1.00 96.50 222 VAL A CA 1
ATOM 1851 C C . VAL A 1 222 ? -2.447 1.340 0.958 1.00 96.50 222 VAL A C 1
ATOM 1853 O O . VAL A 1 222 ? -3.671 1.331 0.864 1.00 96.50 222 VAL A O 1
ATOM 1856 N N . ILE A 1 223 ? -1.659 0.484 0.316 1.00 97.38 223 ILE A N 1
ATOM 1857 C CA . ILE A 1 223 ? -2.095 -0.472 -0.698 1.00 97.38 223 ILE A CA 1
ATOM 1858 C C . ILE A 1 223 ? -1.875 -1.897 -0.197 1.00 97.38 223 ILE A C 1
ATOM 1860 O O . ILE A 1 223 ? -0.789 -2.236 0.289 1.00 97.38 223 ILE A O 1
ATOM 1864 N N . LEU A 1 224 ? -2.910 -2.716 -0.353 1.00 97.50 224 LEU A N 1
ATOM 1865 C CA . LEU A 1 224 ? -2.966 -4.128 -0.019 1.00 97.50 224 LEU A CA 1
ATOM 1866 C C . LEU A 1 224 ? -2.302 -4.967 -1.109 1.00 97.50 224 LEU A C 1
ATOM 1868 O O . LEU A 1 224 ? -2.559 -4.812 -2.300 1.00 97.50 224 LEU A O 1
ATOM 1872 N N . ASN A 1 225 ? -1.494 -5.932 -0.690 1.00 95.06 225 ASN A N 1
ATOM 1873 C CA . ASN A 1 225 ? -1.041 -7.021 -1.539 1.00 95.06 225 ASN A CA 1
ATOM 1874 C C . ASN A 1 225 ? -1.774 -8.308 -1.147 1.00 95.06 225 ASN A C 1
ATOM 1876 O O . ASN A 1 225 ? -1.409 -8.963 -0.169 1.00 95.06 225 ASN A O 1
ATOM 1880 N N . HIS A 1 226 ? -2.759 -8.706 -1.950 1.00 92.94 226 HIS A N 1
ATOM 1881 C CA . HIS A 1 226 ? -3.566 -9.906 -1.718 1.00 92.94 226 HIS A CA 1
ATOM 1882 C C . HIS A 1 226 ? -2.863 -11.230 -2.081 1.00 92.94 226 HIS A C 1
ATOM 1884 O O . HIS A 1 226 ? -3.393 -12.300 -1.785 1.00 92.94 226 HIS A O 1
ATOM 1890 N N . ALA A 1 227 ? -1.688 -11.200 -2.722 1.00 89.94 227 ALA A N 1
ATOM 1891 C CA . ALA A 1 227 ? -1.045 -12.405 -3.246 1.00 89.94 227 ALA A CA 1
ATOM 1892 C C . ALA A 1 227 ? -0.579 -13.350 -2.116 1.00 89.94 227 ALA A C 1
ATOM 1894 O O . ALA A 1 227 ? 0.228 -12.947 -1.285 1.00 89.94 227 ALA A O 1
ATOM 1895 N N . PRO A 1 228 ? -0.969 -14.634 -2.062 1.00 86.62 228 PRO A N 1
ATOM 1896 C CA . PRO A 1 228 ? -0.580 -15.515 -0.950 1.00 86.62 228 PRO A CA 1
ATOM 1897 C C . PRO A 1 228 ? 0.938 -15.687 -0.766 1.00 86.62 228 PRO A C 1
ATOM 1899 O O . PRO A 1 228 ? 1.406 -15.973 0.333 1.00 86.62 228 PRO A O 1
ATOM 1902 N N . ASN A 1 229 ? 1.710 -15.504 -1.835 1.00 83.94 229 ASN A N 1
ATOM 1903 C CA . ASN A 1 229 ? 3.171 -15.580 -1.848 1.00 83.94 229 ASN A CA 1
ATOM 1904 C C . ASN A 1 229 ? 3.865 -14.211 -1.700 1.00 83.94 229 ASN A C 1
ATOM 1906 O O . ASN A 1 229 ? 5.085 -14.149 -1.796 1.00 83.94 229 ASN A O 1
ATOM 1910 N N . GLY A 1 230 ? 3.113 -13.120 -1.525 1.00 85.12 230 GLY A N 1
ATOM 1911 C CA . GLY A 1 230 ? 3.664 -11.766 -1.443 1.00 85.12 230 GLY A CA 1
ATOM 1912 C C . GLY A 1 230 ? 4.208 -11.215 -2.765 1.00 85.12 230 GLY A C 1
ATOM 1913 O O . GLY A 1 230 ? 4.757 -10.119 -2.777 1.00 85.12 230 GLY A O 1
ATOM 1914 N N . ILE A 1 231 ? 4.043 -11.913 -3.891 1.00 87.00 231 ILE A N 1
ATOM 1915 C CA . ILE A 1 231 ? 4.611 -11.506 -5.181 1.00 87.00 231 ILE A CA 1
ATOM 1916 C C . ILE A 1 231 ? 3.546 -10.812 -6.030 1.00 87.00 231 ILE A C 1
ATOM 1918 O O . ILE A 1 231 ? 2.507 -11.392 -6.342 1.00 87.00 231 ILE A O 1
ATOM 1922 N N . MET A 1 232 ? 3.835 -9.582 -6.449 1.00 86.69 232 MET A N 1
ATOM 1923 C CA . MET A 1 232 ? 3.018 -8.808 -7.381 1.00 86.69 232 MET A CA 1
ATOM 1924 C C . MET A 1 232 ? 3.678 -8.743 -8.754 1.00 86.69 232 MET A C 1
ATOM 1926 O O . MET A 1 232 ? 4.898 -8.660 -8.858 1.00 86.69 232 MET A O 1
ATOM 1930 N N . THR A 1 233 ? 2.873 -8.735 -9.813 1.00 90.56 233 THR A N 1
ATOM 1931 C CA . THR A 1 233 ? 3.364 -8.482 -11.173 1.00 90.56 233 THR A CA 1
ATOM 1932 C C . THR A 1 233 ? 3.153 -7.012 -11.503 1.00 90.56 233 THR A C 1
ATOM 1934 O O . THR A 1 233 ? 2.045 -6.507 -11.328 1.00 90.56 233 THR A O 1
ATOM 1937 N N . ILE A 1 234 ? 4.199 -6.324 -11.963 1.00 92.44 234 ILE A N 1
ATOM 1938 C CA . ILE A 1 234 ? 4.104 -4.931 -12.410 1.00 92.44 234 ILE A CA 1
ATOM 1939 C C . ILE A 1 234 ? 4.653 -4.765 -13.832 1.00 92.44 234 ILE A C 1
ATOM 1941 O O . ILE A 1 234 ? 5.583 -5.483 -14.220 1.00 92.44 234 ILE A O 1
ATOM 1945 N N . PRO A 1 235 ? 4.132 -3.804 -14.616 1.00 95.62 235 PRO A N 1
ATOM 1946 C CA . PRO A 1 235 ? 4.698 -3.481 -15.918 1.00 95.62 235 PRO A CA 1
ATOM 1947 C C . PRO A 1 235 ? 6.124 -2.960 -15.763 1.00 95.62 235 PRO A C 1
ATOM 1949 O O . PRO A 1 235 ? 6.367 -2.046 -14.986 1.00 95.62 235 PRO A O 1
ATOM 1952 N N . VAL A 1 236 ? 7.068 -3.438 -16.568 1.00 94.69 236 VAL A N 1
ATOM 1953 C CA . VAL A 1 236 ? 8.457 -2.940 -16.544 1.00 94.69 236 VAL A CA 1
ATOM 1954 C C . VAL A 1 236 ? 8.484 -1.428 -16.819 1.00 94.69 236 VAL A C 1
ATOM 1956 O O . VAL A 1 236 ? 9.273 -0.689 -16.233 1.00 94.69 236 VAL A O 1
ATOM 1959 N N . ALA A 1 237 ? 7.561 -0.937 -17.650 1.00 95.25 237 ALA A N 1
ATOM 1960 C CA . ALA A 1 237 ? 7.412 0.482 -17.952 1.00 95.25 237 ALA A CA 1
ATOM 1961 C C . ALA A 1 237 ? 7.028 1.355 -16.740 1.00 95.25 237 ALA A C 1
ATOM 1963 O O . ALA A 1 237 ? 7.113 2.577 -16.857 1.00 95.25 237 ALA A O 1
ATOM 1964 N N . SER A 1 238 ? 6.608 0.786 -15.603 1.00 94.81 238 SER A N 1
ATOM 1965 C CA . SER A 1 238 ? 6.336 1.554 -14.381 1.00 94.81 238 SER A CA 1
ATOM 1966 C C . SER A 1 238 ? 7.606 2.048 -13.695 1.00 94.81 238 SER A C 1
ATOM 1968 O O . SER A 1 238 ? 7.525 2.975 -12.898 1.00 94.81 238 SER A O 1
ATOM 1970 N N . ILE A 1 239 ? 8.766 1.437 -13.961 1.00 93.56 239 ILE A N 1
ATOM 1971 C CA . ILE A 1 239 ? 10.049 1.864 -13.395 1.00 93.56 239 ILE A CA 1
ATOM 1972 C C . ILE A 1 239 ? 10.518 3.106 -14.158 1.00 93.56 239 ILE A C 1
ATOM 1974 O O . ILE A 1 239 ? 10.906 3.017 -15.324 1.00 93.56 239 ILE A O 1
ATOM 1978 N N . LYS A 1 240 ? 10.475 4.270 -13.507 1.00 92.75 240 LYS A N 1
ATOM 1979 C CA . LYS A 1 240 ? 10.892 5.554 -14.078 1.00 92.75 240 LYS A CA 1
ATOM 1980 C C . LYS A 1 240 ? 12.170 6.043 -13.426 1.00 92.75 240 LYS A C 1
ATOM 1982 O O . LYS A 1 240 ? 12.229 6.197 -12.209 1.00 92.75 240 LYS A O 1
ATOM 1987 N N . TYR A 1 241 ? 13.159 6.338 -14.251 1.00 90.31 241 TYR A N 1
ATOM 1988 C CA . TYR A 1 241 ? 14.435 6.914 -13.857 1.00 90.31 241 TYR A CA 1
ATOM 1989 C C . TYR A 1 241 ? 14.973 7.757 -15.013 1.00 90.31 241 TYR A C 1
ATOM 1991 O O . TYR A 1 241 ? 14.506 7.627 -16.147 1.00 90.31 241 TYR A O 1
ATOM 1999 N N . ASN A 1 242 ? 15.938 8.623 -14.725 1.00 87.38 242 ASN A N 1
ATOM 2000 C CA . ASN A 1 242 ? 16.646 9.385 -15.744 1.00 87.38 242 ASN A CA 1
ATOM 2001 C C . ASN A 1 242 ? 17.949 8.667 -16.117 1.00 87.38 242 ASN A C 1
ATOM 2003 O O . ASN A 1 242 ? 18.828 8.513 -15.277 1.00 87.38 242 ASN A O 1
ATOM 2007 N N . GLU A 1 243 ? 18.091 8.223 -17.365 1.00 84.06 243 GLU A N 1
ATOM 2008 C CA . GLU A 1 243 ? 19.233 7.408 -17.800 1.00 84.06 243 GLU A CA 1
ATOM 2009 C C . GLU A 1 243 ? 20.595 8.072 -17.557 1.00 84.06 243 GLU A C 1
ATOM 2011 O O . GLU A 1 243 ? 21.557 7.370 -17.243 1.00 84.06 243 GLU A O 1
ATOM 2016 N N . THR A 1 244 ? 20.676 9.407 -17.624 1.00 84.31 244 THR A N 1
ATOM 2017 C CA . THR A 1 244 ? 21.932 10.148 -17.410 1.00 84.31 244 THR A CA 1
ATOM 2018 C C . THR A 1 244 ? 22.473 10.024 -15.990 1.00 84.31 244 THR A C 1
ATOM 2020 O O . THR A 1 244 ? 23.677 10.149 -15.781 1.00 84.31 244 THR A O 1
ATOM 2023 N N . ASP A 1 245 ? 21.600 9.750 -15.020 1.00 82.62 245 ASP A N 1
ATOM 2024 C CA . ASP A 1 245 ? 21.948 9.705 -13.595 1.00 82.62 245 ASP A CA 1
ATOM 2025 C C . ASP A 1 245 ? 22.402 8.292 -13.169 1.00 82.62 245 ASP A C 1
ATOM 2027 O O . ASP A 1 245 ? 22.901 8.072 -12.059 1.00 82.62 245 ASP A O 1
ATOM 2031 N N . TRP A 1 246 ? 22.250 7.317 -14.074 1.00 80.81 246 TRP A N 1
ATOM 2032 C CA . TRP A 1 246 ? 22.446 5.891 -13.838 1.00 80.81 246 TRP A CA 1
ATOM 2033 C C . TRP A 1 246 ? 23.372 5.271 -14.894 1.00 80.81 246 TRP A C 1
ATOM 2035 O O . TRP A 1 246 ? 22.937 4.555 -15.807 1.00 80.81 246 TRP A O 1
ATOM 2045 N N . ASN A 1 247 ? 24.676 5.521 -14.740 1.00 74.94 247 ASN A N 1
ATOM 2046 C CA . ASN A 1 247 ? 25.692 4.897 -15.579 1.00 74.94 247 ASN A CA 1
ATOM 2047 C C . ASN A 1 247 ? 25.956 3.437 -15.140 1.00 74.94 247 ASN A C 1
ATOM 2049 O O . ASN A 1 247 ? 26.471 3.184 -14.051 1.00 74.94 247 ASN A O 1
ATOM 2053 N N . PHE A 1 248 ? 25.624 2.495 -16.028 1.00 71.38 248 PHE A N 1
ATOM 2054 C CA . PHE A 1 248 ? 25.925 1.069 -15.905 1.00 71.38 248 PHE A CA 1
ATOM 2055 C C . PHE A 1 248 ? 26.560 0.557 -17.206 1.00 71.38 248 PHE A C 1
ATOM 2057 O O . PHE A 1 248 ? 25.986 -0.291 -17.883 1.00 71.38 248 PHE A O 1
ATOM 2064 N N . ASP A 1 249 ? 27.733 1.082 -17.566 1.00 61.59 249 ASP A N 1
ATOM 2065 C CA . ASP A 1 249 ? 28.456 0.723 -18.801 1.00 61.59 249 ASP A CA 1
ATOM 2066 C C . ASP A 1 249 ? 28.824 -0.776 -18.913 1.00 61.59 249 ASP A C 1
ATOM 2068 O O . ASP A 1 249 ? 29.159 -1.253 -19.992 1.00 61.59 249 ASP A O 1
ATOM 2072 N N . ASN A 1 250 ? 28.733 -1.545 -17.819 1.00 61.03 250 ASN A N 1
ATOM 2073 C CA . ASN A 1 250 ? 29.069 -2.973 -17.773 1.00 61.03 250 ASN A CA 1
ATOM 2074 C C . ASN A 1 250 ? 27.923 -3.814 -17.194 1.00 61.03 250 ASN A C 1
ATOM 2076 O O . ASN A 1 250 ? 28.089 -4.479 -16.166 1.00 61.03 250 ASN A O 1
ATOM 2080 N N . MET A 1 251 ? 26.743 -3.776 -17.818 1.00 63.38 251 MET A N 1
ATOM 2081 C CA . MET A 1 251 ? 25.674 -4.697 -17.436 1.00 63.38 251 MET A CA 1
ATOM 2082 C C . MET A 1 251 ? 26.130 -6.142 -17.698 1.00 63.38 251 MET A C 1
ATOM 2084 O O . MET A 1 251 ? 26.627 -6.473 -18.774 1.00 63.38 251 MET A O 1
ATOM 2088 N N . ILE A 1 252 ? 25.992 -7.006 -16.690 1.00 66.12 252 ILE A N 1
ATOM 2089 C CA . ILE A 1 252 ? 26.117 -8.460 -16.867 1.00 66.12 252 ILE A CA 1
ATOM 2090 C C . ILE A 1 252 ? 25.109 -8.897 -17.937 1.00 66.12 252 ILE A C 1
ATOM 2092 O O . ILE A 1 252 ? 24.065 -8.263 -18.059 1.00 66.12 252 ILE A O 1
ATOM 2096 N N . ASP A 1 253 ? 25.390 -9.999 -18.643 1.00 83.75 253 ASP A N 1
ATOM 2097 C CA . ASP A 1 253 ? 24.426 -10.734 -19.478 1.00 83.75 253 ASP A CA 1
ATOM 2098 C C . ASP A 1 253 ? 22.968 -10.550 -18.978 1.00 83.75 253 ASP A C 1
ATOM 2100 O O . ASP A 1 253 ? 22.630 -11.060 -17.898 1.00 83.75 253 ASP A O 1
ATOM 2104 N N . PRO A 1 254 ? 22.118 -9.822 -19.736 1.00 85.44 254 PRO A N 1
ATOM 2105 C CA . PRO A 1 254 ? 20.760 -9.458 -19.335 1.00 85.44 254 PRO A CA 1
ATOM 2106 C C . PRO A 1 254 ? 19.924 -10.665 -18.923 1.00 85.44 254 PRO A C 1
ATOM 2108 O O . PRO A 1 254 ? 19.123 -10.594 -17.990 1.00 85.44 254 PRO A O 1
ATOM 2111 N N . LYS A 1 255 ? 20.133 -11.801 -19.597 1.00 84.88 255 LYS A N 1
ATOM 2112 C CA . LYS A 1 255 ? 19.389 -13.029 -19.335 1.00 84.88 255 LYS A CA 1
ATOM 2113 C C . LYS A 1 255 ? 19.770 -13.602 -17.978 1.00 84.88 255 LYS A C 1
ATOM 2115 O O . LYS A 1 255 ? 18.899 -13.880 -17.158 1.00 84.88 255 LYS A O 1
ATOM 2120 N N . LYS A 1 256 ? 21.074 -13.701 -17.719 1.00 81.94 256 LYS A N 1
ATOM 2121 C CA . LYS A 1 256 ? 21.605 -14.157 -16.431 1.00 81.94 256 LYS A CA 1
ATOM 2122 C C . LYS A 1 256 ? 21.201 -13.223 -15.291 1.00 81.94 256 LYS A C 1
ATOM 2124 O O . LYS A 1 256 ? 20.961 -13.692 -14.181 1.00 81.94 256 LYS A O 1
ATOM 2129 N N . PHE A 1 257 ? 21.125 -11.918 -15.558 1.00 80.81 257 PHE A N 1
ATOM 2130 C CA . PHE A 1 257 ? 20.627 -10.951 -14.590 1.00 80.81 257 PHE A CA 1
ATOM 2131 C C . PHE A 1 257 ? 19.160 -11.242 -14.251 1.00 80.81 257 PHE A C 1
ATOM 2133 O O . PHE A 1 257 ? 18.860 -11.529 -13.101 1.00 80.81 257 PHE A O 1
ATOM 2140 N N . ILE A 1 258 ? 18.250 -11.290 -15.227 1.00 78.56 258 ILE A N 1
ATOM 2141 C CA . ILE A 1 258 ? 16.825 -11.557 -14.955 1.00 78.56 258 ILE A CA 1
ATOM 2142 C C . ILE A 1 258 ? 16.607 -12.896 -14.240 1.00 78.56 258 ILE A C 1
ATOM 2144 O O . ILE A 1 258 ? 15.839 -12.948 -13.283 1.00 78.56 258 ILE A O 1
ATOM 2148 N N . GLU A 1 259 ? 17.300 -13.964 -14.646 1.00 77.81 259 GLU A N 1
ATOM 2149 C CA . GLU A 1 259 ? 17.210 -15.279 -13.990 1.00 77.81 259 GLU A CA 1
ATOM 2150 C C . GLU A 1 259 ? 17.611 -15.233 -12.505 1.00 77.81 259 GLU A C 1
ATOM 2152 O O . GLU A 1 259 ? 17.064 -15.979 -11.694 1.00 77.81 259 GLU A O 1
ATOM 2157 N N . GLY A 1 260 ? 18.534 -14.344 -12.128 1.00 73.25 260 GLY A N 1
ATOM 2158 C CA . GLY A 1 260 ? 18.944 -14.144 -10.736 1.00 73.25 260 GLY A CA 1
ATOM 2159 C C . GLY A 1 260 ? 17.958 -13.331 -9.889 1.00 73.25 260 GLY A C 1
ATOM 2160 O O . GLY A 1 260 ? 18.032 -13.392 -8.663 1.00 73.25 260 GLY A O 1
ATOM 2161 N N . TYR A 1 261 ? 17.047 -12.587 -10.523 1.00 69.19 261 TYR A N 1
ATOM 2162 C CA . TYR A 1 261 ? 16.147 -11.625 -9.877 1.00 69.19 261 TYR A CA 1
ATOM 2163 C C . TYR A 1 261 ? 14.677 -11.814 -10.292 1.00 69.19 261 TYR A C 1
ATOM 2165 O O . TYR A 1 261 ? 13.912 -10.856 -10.240 1.00 69.19 261 TYR A O 1
ATOM 2173 N N . SER A 1 262 ? 14.263 -13.013 -10.719 1.00 63.97 262 SER A N 1
ATOM 2174 C CA . SER A 1 262 ? 12.864 -13.329 -11.044 1.00 63.97 262 SER A CA 1
ATOM 2175 C C . SER A 1 262 ? 12.335 -14.473 -10.159 1.00 63.97 262 SER A C 1
ATOM 2177 O O . SER A 1 262 ? 12.817 -15.602 -10.283 1.00 63.97 262 SER A O 1
ATOM 2179 N N . PRO A 1 263 ? 11.361 -14.214 -9.262 1.00 61.91 263 PRO A N 1
ATOM 2180 C CA . PRO A 1 263 ? 10.826 -12.890 -8.930 1.00 61.91 263 PRO A CA 1
ATOM 2181 C C . PRO A 1 263 ? 11.912 -11.994 -8.319 1.00 61.91 263 PRO A C 1
ATOM 2183 O O . PRO A 1 263 ? 12.881 -12.500 -7.748 1.00 61.91 263 PRO A O 1
ATOM 2186 N N . ILE A 1 264 ? 11.754 -10.668 -8.399 1.00 54.06 264 ILE A N 1
ATOM 2187 C CA . ILE A 1 264 ? 12.616 -9.752 -7.650 1.00 54.06 264 ILE A CA 1
ATOM 2188 C C . ILE A 1 264 ? 12.283 -9.974 -6.186 1.00 54.06 264 ILE A C 1
ATOM 2190 O O . ILE A 1 264 ? 11.315 -9.428 -5.650 1.00 54.06 264 ILE A O 1
ATOM 2194 N N . VAL A 1 265 ? 13.107 -10.789 -5.545 1.00 57.94 265 VAL A N 1
ATOM 2195 C CA . VAL A 1 265 ? 13.116 -10.953 -4.103 1.00 57.94 265 VAL A CA 1
ATOM 2196 C C . VAL A 1 265 ? 13.728 -9.677 -3.548 1.00 57.94 265 VAL A C 1
ATOM 2198 O O . VAL A 1 265 ? 14.950 -9.509 -3.504 1.00 57.94 265 VAL A O 1
ATOM 2201 N N . ILE A 1 266 ? 12.880 -8.733 -3.139 1.00 51.12 266 ILE A N 1
ATOM 2202 C CA . ILE A 1 266 ? 13.332 -7.606 -2.328 1.00 51.12 266 ILE A CA 1
ATOM 2203 C C . ILE A 1 266 ? 13.531 -8.134 -0.913 1.00 51.12 266 ILE A C 1
ATOM 2205 O O . ILE A 1 266 ? 12.741 -7.799 -0.025 1.00 51.12 266 ILE A O 1
ATOM 2209 N N . ARG A 1 267 ? 14.594 -8.923 -0.703 1.00 51.25 267 ARG A N 1
ATOM 2210 C CA . ARG A 1 267 ? 15.407 -8.890 0.518 1.00 51.25 267 ARG A CA 1
ATOM 2211 C C . ARG A 1 267 ? 16.614 -9.824 0.490 1.00 51.25 267 ARG A C 1
ATOM 2213 O O . ARG A 1 267 ? 16.599 -10.936 -0.027 1.00 51.25 267 ARG A O 1
ATOM 2220 N N . GLN A 1 268 ? 17.662 -9.324 1.144 1.00 39.94 268 GLN A N 1
ATOM 2221 C CA . GLN A 1 268 ? 18.754 -10.125 1.676 1.00 39.94 268 GLN A CA 1
ATOM 2222 C C . GLN A 1 268 ? 18.186 -11.119 2.695 1.00 39.94 268 GLN A C 1
ATOM 2224 O O . GLN A 1 268 ? 17.419 -10.700 3.565 1.00 39.94 268 GLN A O 1
ATOM 2229 N N . PRO A 1 269 ? 18.605 -12.393 2.672 1.00 35.88 269 PRO A N 1
ATOM 2230 C CA . PRO A 1 269 ? 18.425 -13.247 3.828 1.00 35.88 269 PRO A CA 1
ATOM 2231 C C . PRO A 1 269 ? 19.207 -12.618 4.982 1.00 35.88 269 PRO A C 1
ATOM 2233 O O . PRO A 1 269 ? 20.440 -12.545 4.941 1.00 35.88 269 PRO A O 1
ATOM 2236 N N . TYR A 1 270 ? 18.513 -12.163 6.025 1.00 37.81 270 TYR A N 1
ATOM 2237 C CA . TYR A 1 270 ? 19.177 -12.060 7.314 1.00 37.81 270 TYR A CA 1
ATOM 2238 C C . TYR A 1 270 ? 19.653 -13.474 7.652 1.00 37.81 270 TYR A C 1
ATOM 2240 O O . TYR A 1 270 ? 18.889 -14.440 7.560 1.00 37.81 270 TYR A O 1
ATOM 2248 N N . ARG A 1 271 ? 20.946 -13.624 7.953 1.00 35.44 271 ARG A N 1
ATOM 2249 C CA . ARG A 1 271 ? 21.475 -14.887 8.462 1.00 35.44 271 ARG A CA 1
ATOM 2250 C C . ARG A 1 271 ? 20.784 -15.146 9.793 1.00 35.44 271 ARG A C 1
ATOM 2252 O O . ARG A 1 271 ? 21.148 -14.547 10.800 1.00 35.44 271 ARG A O 1
ATOM 2259 N N . TRP A 1 272 ? 19.808 -16.043 9.785 1.00 33.25 272 TRP A N 1
ATOM 2260 C CA . TRP A 1 272 ? 19.363 -16.700 11.003 1.00 33.25 272 TRP A CA 1
ATOM 2261 C C . TRP A 1 272 ? 20.603 -17.273 11.715 1.00 33.25 272 TRP A C 1
ATOM 2263 O O . TRP A 1 272 ? 21.407 -17.945 11.057 1.00 33.25 272 TRP A O 1
ATOM 2273 N N . PRO A 1 273 ? 20.787 -17.058 13.031 1.00 35.09 273 PRO A N 1
ATOM 2274 C CA . PRO A 1 273 ? 21.576 -17.988 13.826 1.00 35.09 273 PRO A CA 1
ATOM 2275 C C . PRO A 1 273 ? 20.987 -19.388 13.604 1.00 35.09 273 PRO A C 1
ATOM 2277 O O . PRO A 1 273 ? 19.767 -19.539 13.578 1.00 35.09 273 PRO A O 1
ATOM 2280 N N . GLU A 1 274 ? 21.845 -20.386 13.404 1.00 36.16 274 GLU A N 1
ATOM 2281 C CA . GLU A 1 274 ? 21.581 -21.705 12.795 1.00 36.16 274 GLU A CA 1
ATOM 2282 C C . GLU A 1 274 ? 20.521 -22.610 13.478 1.00 36.16 27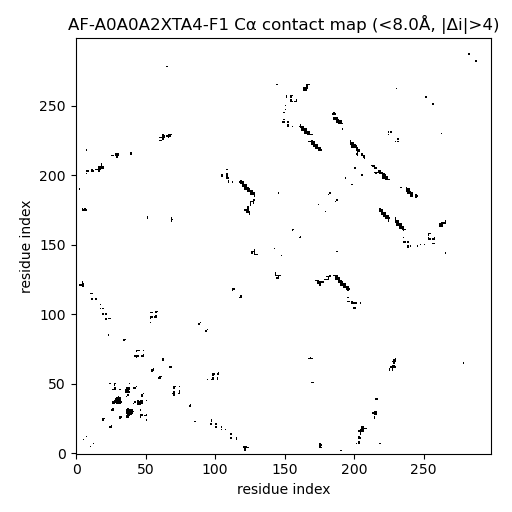4 GLU A C 1
ATOM 2284 O O . GLU A 1 274 ? 20.401 -23.783 13.131 1.00 36.16 274 GLU A O 1
ATOM 2289 N N . ASN A 1 275 ? 19.712 -22.102 14.411 1.00 35.12 275 ASN A N 1
ATOM 2290 C CA . ASN A 1 275 ? 18.939 -22.906 15.357 1.00 35.12 275 ASN A CA 1
ATOM 2291 C C . ASN A 1 275 ? 17.422 -22.629 15.379 1.00 35.12 275 ASN A C 1
ATOM 2293 O O . ASN A 1 275 ? 16.801 -22.852 16.415 1.00 35.12 275 ASN A O 1
ATOM 2297 N N . HIS A 1 276 ? 16.791 -22.186 14.281 1.00 32.12 276 HIS A N 1
ATOM 2298 C CA . HIS A 1 276 ? 15.319 -22.106 14.221 1.00 32.12 276 HIS A CA 1
ATOM 2299 C C . HIS A 1 276 ? 14.717 -23.002 13.119 1.00 32.12 276 HIS A C 1
ATOM 2301 O O . HIS A 1 276 ? 15.138 -22.918 11.962 1.00 32.12 276 HIS A O 1
ATOM 2307 N N . PRO A 1 277 ? 13.742 -23.877 13.436 1.00 35.62 277 PRO A N 1
ATOM 2308 C CA . PRO A 1 277 ? 13.234 -24.875 12.507 1.00 35.62 277 PRO A CA 1
ATOM 2309 C C . PRO A 1 277 ? 11.999 -24.372 11.750 1.00 35.62 277 PRO A C 1
ATOM 2311 O O . PRO A 1 277 ? 10.911 -24.866 11.988 1.00 35.62 277 PRO A O 1
ATOM 2314 N N . THR A 1 278 ? 12.147 -23.443 10.805 1.00 33.31 278 THR A N 1
ATOM 2315 C CA . THR A 1 278 ? 11.148 -23.252 9.732 1.00 33.31 278 THR A CA 1
ATOM 2316 C C . THR A 1 278 ? 11.793 -22.617 8.499 1.00 33.31 278 THR A C 1
ATOM 2318 O O . THR A 1 278 ? 12.327 -21.518 8.553 1.00 33.31 278 THR A O 1
ATOM 2321 N N . TYR A 1 279 ? 11.765 -23.397 7.418 1.00 36.59 279 TYR A N 1
ATOM 2322 C CA . TYR A 1 279 ? 12.164 -23.185 6.024 1.00 36.59 279 TYR A CA 1
ATOM 2323 C C . TYR A 1 279 ? 12.733 -21.825 5.592 1.00 36.59 279 TYR A C 1
ATOM 2325 O O . TYR A 1 279 ? 12.024 -20.881 5.268 1.00 36.59 279 TYR A O 1
ATOM 2333 N N . GLY A 1 280 ? 14.055 -21.850 5.426 1.00 38.69 280 GLY A N 1
ATOM 2334 C CA . GLY A 1 280 ? 14.856 -20.891 4.675 1.00 38.69 280 GLY A CA 1
ATOM 2335 C C . GLY A 1 280 ? 16.342 -21.257 4.738 1.00 38.69 280 GLY A C 1
ATOM 2336 O O . GLY A 1 280 ? 17.167 -20.406 5.041 1.00 38.69 280 GLY A O 1
ATOM 2337 N N . ILE A 1 281 ? 16.705 -22.541 4.567 1.00 41.72 281 ILE A N 1
ATOM 2338 C CA . ILE A 1 281 ? 18.083 -23.021 4.791 1.00 41.72 281 ILE A CA 1
ATOM 2339 C C . ILE A 1 281 ? 18.550 -23.941 3.654 1.00 41.72 281 ILE A C 1
ATOM 2341 O O . ILE A 1 281 ? 17.934 -24.964 3.354 1.00 41.72 281 ILE A O 1
ATOM 2345 N N . LYS A 1 282 ? 19.731 -23.648 3.089 1.00 38.41 282 LYS A N 1
ATOM 2346 C CA . LYS A 1 282 ? 20.568 -24.668 2.438 1.00 38.41 282 LYS A CA 1
ATOM 2347 C C . LYS A 1 282 ? 20.987 -25.684 3.504 1.00 38.41 282 LYS A C 1
ATOM 2349 O O . LYS A 1 282 ? 21.841 -25.382 4.329 1.00 38.41 282 LYS A O 1
ATOM 2354 N N . LEU A 1 283 ? 20.417 -26.890 3.465 1.00 38.28 283 LEU A N 1
ATOM 2355 C CA . LEU A 1 283 ? 20.768 -27.986 4.381 1.00 38.28 283 LEU A CA 1
ATOM 2356 C C . LEU A 1 283 ? 22.299 -28.196 4.459 1.00 38.28 283 LEU A C 1
ATOM 2358 O O . LEU A 1 283 ? 22.921 -28.285 3.394 1.00 38.28 283 LEU A O 1
ATOM 2362 N N . PRO A 1 284 ? 22.906 -28.340 5.655 1.00 52.06 284 PRO A N 1
ATOM 2363 C CA . PRO A 1 284 ? 24.302 -28.753 5.796 1.00 52.06 284 PRO A CA 1
ATOM 2364 C C . PRO A 1 284 ? 24.533 -30.114 5.129 1.00 52.06 284 PRO A C 1
ATOM 2366 O O . PRO A 1 284 ? 23.655 -30.980 5.161 1.00 52.06 284 PRO A O 1
ATOM 2369 N N . TRP A 1 285 ? 25.720 -30.340 4.557 1.00 53.78 285 TRP A N 1
ATOM 2370 C CA . TRP A 1 285 ? 26.012 -31.552 3.775 1.00 53.78 285 TRP A CA 1
ATOM 2371 C C . TRP A 1 285 ? 25.758 -32.854 4.552 1.00 53.78 285 TRP A C 1
ATOM 2373 O O . TRP A 1 285 ? 25.237 -33.807 3.983 1.00 53.78 285 TRP A O 1
ATOM 2383 N N . LYS A 1 286 ? 26.013 -32.870 5.869 1.00 52.00 286 LYS A N 1
ATOM 2384 C CA . LYS A 1 286 ? 25.753 -34.030 6.740 1.00 52.00 286 LYS A CA 1
ATOM 2385 C C . LYS A 1 286 ? 24.268 -34.410 6.803 1.00 52.00 286 LYS A C 1
ATOM 2387 O O . LYS A 1 286 ? 23.945 -35.590 6.839 1.00 52.00 286 LYS A O 1
ATOM 2392 N N . ARG A 1 287 ? 23.358 -33.427 6.773 1.00 47.00 287 ARG A N 1
ATOM 2393 C CA . ARG A 1 287 ? 21.904 -33.663 6.825 1.00 47.00 287 ARG A CA 1
ATOM 2394 C C . ARG A 1 287 ? 21.334 -34.032 5.452 1.00 47.00 287 ARG A C 1
ATOM 2396 O O . ARG A 1 287 ? 20.411 -34.830 5.385 1.00 47.00 287 ARG A O 1
ATOM 2403 N N . ARG A 1 288 ? 21.931 -33.523 4.364 1.00 55.88 288 ARG A N 1
ATOM 2404 C CA . ARG A 1 288 ? 21.645 -33.989 2.991 1.00 55.88 288 ARG A CA 1
ATOM 2405 C C . ARG A 1 288 ? 22.063 -35.444 2.795 1.00 55.88 288 ARG A C 1
ATOM 2407 O O . ARG A 1 288 ? 21.318 -36.208 2.201 1.00 55.88 288 ARG A O 1
ATOM 2414 N N . LEU A 1 289 ? 23.226 -35.818 3.331 1.00 56.91 289 LEU A N 1
ATOM 2415 C CA . LEU A 1 289 ? 23.707 -37.196 3.318 1.00 56.91 289 LEU A CA 1
ATOM 2416 C C . LEU A 1 289 ? 22.805 -38.105 4.165 1.00 56.91 289 LEU A C 1
ATOM 2418 O O . LEU A 1 289 ? 22.472 -39.192 3.725 1.00 56.91 289 LEU A O 1
ATOM 2422 N N . GLY A 1 290 ? 22.351 -37.634 5.332 1.00 53.66 290 GLY A N 1
ATOM 2423 C CA . GLY A 1 290 ? 21.377 -38.357 6.156 1.00 53.66 290 GLY A CA 1
ATOM 2424 C C . GLY A 1 290 ? 20.056 -38.628 5.430 1.00 53.66 290 GLY A C 1
ATOM 2425 O O . GLY A 1 290 ? 19.589 -39.755 5.449 1.00 53.66 290 GLY A O 1
ATOM 2426 N N . LEU A 1 291 ? 19.492 -37.636 4.733 1.00 53.69 291 LEU A N 1
ATOM 2427 C CA . LEU A 1 291 ? 18.273 -37.822 3.931 1.00 53.69 291 LEU A CA 1
ATOM 2428 C C . LEU A 1 291 ? 18.498 -38.768 2.742 1.00 53.69 291 LEU A C 1
ATOM 2430 O O . LEU A 1 291 ? 17.686 -39.651 2.515 1.00 53.69 291 LEU A O 1
ATOM 2434 N N . TYR A 1 292 ? 19.637 -38.656 2.052 1.00 59.84 292 TYR A N 1
ATOM 2435 C CA . TYR A 1 292 ? 20.011 -39.578 0.972 1.00 59.84 292 TYR A CA 1
ATOM 2436 C C . TYR A 1 292 ? 20.165 -41.035 1.442 1.00 59.84 292 TYR A C 1
ATOM 2438 O O . TYR A 1 292 ? 19.900 -41.963 0.684 1.00 59.84 292 TYR A O 1
ATOM 2446 N N . LEU A 1 293 ? 20.624 -41.240 2.678 1.00 55.44 293 LEU A N 1
ATOM 2447 C CA . LEU A 1 293 ? 20.769 -42.568 3.273 1.00 55.44 293 LEU A CA 1
ATOM 2448 C C . LEU A 1 293 ? 19.435 -43.119 3.798 1.00 55.44 293 LEU A C 1
ATOM 2450 O O . LEU A 1 293 ? 19.228 -44.322 3.725 1.00 55.44 293 LEU A O 1
ATOM 2454 N N . LEU A 1 294 ? 18.536 -42.255 4.277 1.00 48.31 294 LEU A N 1
ATOM 2455 C CA . LEU A 1 294 ? 17.209 -42.637 4.775 1.00 48.31 294 LEU A CA 1
ATOM 2456 C C . LEU A 1 294 ? 16.196 -42.901 3.647 1.00 48.31 294 LEU A C 1
ATOM 2458 O O . LEU A 1 294 ? 15.355 -43.781 3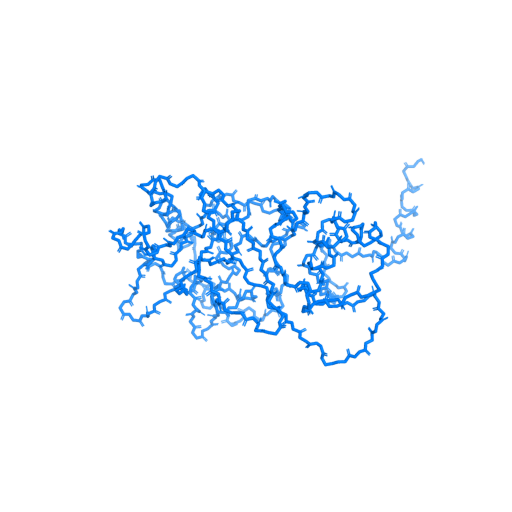.791 1.00 48.31 294 LEU A O 1
ATOM 2462 N N . ASP A 1 295 ? 16.312 -42.219 2.504 1.00 47.12 295 ASP A N 1
ATOM 2463 C CA . ASP A 1 295 ? 15.492 -42.497 1.309 1.00 47.12 295 ASP A CA 1
ATOM 2464 C C . ASP A 1 295 ? 15.833 -43.849 0.651 1.00 47.12 295 ASP A C 1
ATOM 2466 O O . ASP A 1 295 ? 15.090 -44.324 -0.201 1.00 47.12 295 ASP A O 1
ATOM 2470 N N . ARG A 1 296 ? 16.932 -44.504 1.054 1.00 45.31 296 ARG A N 1
ATOM 2471 C CA . ARG A 1 296 ? 17.290 -45.863 0.611 1.00 45.31 296 ARG A CA 1
ATOM 2472 C C . ARG A 1 296 ? 16.781 -46.980 1.526 1.00 45.31 296 ARG A C 1
ATOM 2474 O O . ARG A 1 296 ? 17.045 -48.141 1.238 1.00 45.31 296 ARG A O 1
ATOM 2481 N N . GLU A 1 297 ? 16.069 -46.658 2.605 1.00 43.19 297 GLU A N 1
ATOM 2482 C CA . GLU A 1 297 ? 15.405 -47.664 3.453 1.00 43.19 297 GLU A CA 1
ATOM 2483 C C . GLU A 1 297 ? 13.923 -47.881 3.080 1.00 43.19 297 GLU A C 1
ATOM 2485 O O . GLU A 1 297 ? 13.229 -48.648 3.743 1.00 43.19 297 GLU A O 1
ATOM 2490 N N . TYR A 1 298 ? 13.451 -47.252 1.995 1.00 42.59 298 TYR A N 1
ATOM 2491 C CA . TYR A 1 298 ? 12.121 -47.463 1.405 1.00 42.59 298 TYR A CA 1
ATOM 2492 C C . TYR A 1 298 ? 12.182 -47.847 -0.089 1.00 42.59 298 TYR A C 1
ATOM 2494 O O . TYR A 1 298 ? 11.346 -47.410 -0.881 1.00 42.59 298 TYR A O 1
ATOM 2502 N N . GLU A 1 299 ? 13.145 -48.696 -0.459 1.00 37.91 299 GLU A N 1
ATOM 2503 C CA . GLU A 1 299 ? 13.075 -49.559 -1.653 1.00 37.91 299 GLU A CA 1
ATOM 2504 C C . GLU A 1 299 ? 13.191 -51.035 -1.255 1.00 37.91 299 GLU A C 1
ATOM 2506 O O . GLU A 1 299 ? 14.139 -51.377 -0.509 1.00 37.91 299 GLU A O 1
#

Mean predicted aligned error: 10.06 Å

Foldseek 3Di:
DDQAFDDCCVQQVPPAAQEDDQPLLLLQLFQHDPLWGHVPNDCLIPSVVVNLVLLCVLVVQAADPQQAFCSCVRNVPDDCVSCVVVVVVPDPVSSVVSSVSLNVLQVSLLVSCVVSVHQKGKWKDWDDDDDDPDDDPDPPDDDRPLLLLVLLLVLCVVVVNFKAKEADHQKDKTFSDPPDNAPPLKTKMFTDTGGSSQWSHAQSRHDDDPVDPGSDDHRITIGGDSDNNRMDMDTSVRIDTDVVSRDDVDRDNSVVSRVVQGNPYPDDPPDDPPDDPDDDDDDDPVVVVVVVVVVVVPD

Solvent-accessible surface area (backbone atoms only — not comparable to full-atom values): 17379 Å² total; per-residue (Å²): 133,82,90,68,52,49,50,53,60,83,72,30,70,86,50,83,54,48,65,80,76,56,66,68,58,45,26,15,53,5,58,33,52,102,83,43,32,0,43,69,56,31,78,57,25,66,22,28,47,49,43,53,51,42,47,25,65,48,70,68,46,61,55,39,92,85,31,58,48,64,30,61,75,62,41,76,78,59,72,62,78,76,48,42,73,59,58,72,59,59,39,72,68,51,47,50,52,50,24,53,50,52,41,51,48,33,52,52,37,46,51,52,35,55,77,63,71,38,69,56,40,29,38,34,35,63,41,63,63,66,88,74,94,72,92,70,98,53,99,82,66,84,72,49,73,44,56,51,54,52,54,47,43,53,30,26,60,78,69,69,49,60,64,44,42,36,48,48,47,49,73,39,79,32,23,46,59,85,71,62,77,58,40,89,76,46,51,35,33,38,52,44,82,40,55,38,88,37,44,43,46,41,30,64,48,49,42,66,50,100,90,47,80,62,49,46,60,84,56,36,31,35,34,52,46,76,43,39,67,25,55,44,78,44,54,43,82,25,63,44,65,56,68,90,64,57,86,63,96,75,71,67,62,41,66,63,50,48,67,75,42,65,58,28,66,79,65,78,81,74,80,68,74,97,80,70,99,71,87,85,72,87,72,56,68,72,57,52,50,50,51,62,58,55,65,61,76,78,116

Radius of gyration: 21.63 Å; Cα contacts (8 Å, |Δi|>4): 442; chains: 1; bounding box: 52×67×53 Å

pLDDT: mean 79.6, std 18.93, range [32.12, 98.75]